Protein AF-0000000087156698 (afdb_homodimer)

Secondary structure (DSSP, 8-state):
-----PPPHHHHHHSHHHHHHHHHHHHHHHHHHHTGGGT--HHHHHHHHHHHHSTTEEHHHHHHHHT--HHHHHHHHHHHHHTTSEEEEE-SS-TTSEEEEE-HHHHHHHHHHHHHHHHHHHHHHTTS-HHHHHHHHHHHHHHHHHTGGGSSS---HHHHHHHHHHT-/-----PPPHHHHHHSHHHHHHHHHHHHHHHHHHHTGGGT--HHHHHHHHHHHHSTTEEHHHHHHHHT--HHHHHHHHHHHHHTTSEEEEE-SS-TTSEEEEE-HHHHHHHHHHHHHHHHHHHHHHTTS-HHHHHHHHHHHHHHHHHTGGGSSS---HHHHHHHHHTT-

Organism: NCBI:txid2511166

Radius of gyration: 22.11 Å; Cα contacts (8 Å, |Δi|>4): 444; chains: 2; bounding box: 41×68×49 Å

InterPro domains:
  IPR000835 MarR-type HTH domain [PF12802] (38-96)
  IPR000835 MarR-type HTH domain [PR00598] (57-73)
  IPR000835 MarR-type HTH domain [PR00598] (74-89)
  IPR000835 MarR-type HTH domain [PR00598] (93-109)
  IPR000835 MarR-type HTH domain [PR00598] (123-143)
  IPR000835 MarR-type HTH domain [PS50995] (16-145)
  IPR000835 MarR-type HTH domain [SM00347] (33-133)
  IPR036388 Winged helix-like DNA-binding domain superfamily [G3DSA:1.10.10.10] (7-153)
  IPR036390 Winged helix DNA-binding domain superfamily [SSF46785] (6-149)
  IPR039422 Transcription regulators MarR/SlyA-like [PTHR33164] (19-146)

Structure (mmCIF, N/CA/C/O backbone):
data_AF-0000000087156698-model_v1
#
loop_
_entity.id
_entity.type
_entity.pdbx_description
1 polymer 'HTH-type transcriptional repressor NicR'
#
loop_
_atom_site.group_PDB
_atom_site.id
_atom_site.type_symbol
_atom_site.label_atom_id
_atom_site.label_alt_id
_atom_site.label_comp_id
_atom_site.label_asym_id
_atom_site.label_entity_id
_atom_site.label_seq_id
_atom_site.pdbx_PDB_ins_code
_atom_site.Cartn_x
_atom_site.Cartn_y
_atom_site.Cartn_z
_atom_site.occupancy
_atom_site.B_iso_or_equiv
_atom_site.auth_seq_id
_atom_site.auth_comp_id
_atom_site.auth_asym_id
_atom_site.auth_atom_id
_atom_site.pdbx_PDB_model_num
ATOM 1 N N . MET A 1 1 ? -7.863 27.391 25.672 1 37.72 1 MET A N 1
ATOM 2 C CA . MET A 1 1 ? -8.023 26.781 24.359 1 37.72 1 MET A CA 1
ATOM 3 C C . MET A 1 1 ? -7.223 25.484 24.266 1 37.72 1 MET A C 1
ATOM 5 O O . MET A 1 1 ? -6.055 25.438 24.656 1 37.72 1 MET A O 1
ATOM 9 N N . PRO A 1 2 ? -7.621 24.328 24.406 1 42.41 2 PRO A N 1
ATOM 10 C CA . PRO A 1 2 ? -6.715 23.219 24.719 1 42.41 2 PRO A CA 1
ATOM 11 C C . PRO A 1 2 ? -5.484 23.203 23.812 1 42.41 2 PRO A C 1
ATOM 13 O O . PRO A 1 2 ? -5.543 23.672 22.672 1 42.41 2 PRO A O 1
ATOM 16 N N . ASN A 1 3 ? -4.266 23.547 24.172 1 45.56 3 ASN A N 1
ATOM 17 C CA . ASN A 1 3 ? -2.904 23.688 23.672 1 45.56 3 ASN A CA 1
ATOM 18 C C . ASN A 1 3 ? -2.506 22.516 22.781 1 45.56 3 ASN A C 1
ATOM 20 O O . ASN A 1 3 ? -1.754 21.641 23.203 1 45.56 3 ASN A O 1
ATOM 24 N N . SER A 1 4 ? -3.502 21.875 22.094 1 55.06 4 SER A N 1
ATOM 25 C CA . SER A 1 4 ? -3.096 20.672 21.375 1 55.06 4 SER A CA 1
ATOM 26 C C . SER A 1 4 ? -1.973 20.969 20.391 1 55.06 4 SER A C 1
ATOM 28 O O . SER A 1 4 ? -2.018 21.984 19.672 1 55.06 4 SER A O 1
ATOM 30 N N . LYS A 1 5 ? -0.741 20.719 20.719 1 63.34 5 LYS A N 1
ATOM 31 C CA . LYS A 1 5 ? 0.452 20.891 19.891 1 63.34 5 LYS A CA 1
ATOM 32 C C . LYS A 1 5 ? 0.163 20.562 18.438 1 63.34 5 LYS A C 1
ATOM 34 O O . LYS A 1 5 ? -0.5 19.578 18.125 1 63.34 5 LYS A O 1
ATOM 39 N N . PRO A 1 6 ? 0.429 21.531 17.672 1 77.75 6 PRO A N 1
ATOM 40 C CA . PRO A 1 6 ? 0.211 21.297 16.234 1 77.75 6 PRO A CA 1
ATOM 41 C C . PRO A 1 6 ? 0.832 20 15.75 1 77.75 6 PRO A C 1
ATOM 43 O O . PRO A 1 6 ? 1.891 19.594 16.234 1 77.75 6 PRO A O 1
ATOM 46 N N . VAL A 1 7 ? 0.059 19.359 15.078 1 84.56 7 VAL A N 1
ATOM 47 C CA . VAL A 1 7 ? 0.568 18.125 14.477 1 84.56 7 VAL A CA 1
ATOM 48 C C . VAL A 1 7 ? 1.671 18.469 13.477 1 84.56 7 VAL A C 1
ATOM 50 O O . VAL A 1 7 ? 1.513 19.375 12.648 1 84.56 7 VAL A O 1
ATOM 53 N N . THR A 1 8 ? 2.854 17.812 13.656 1 90 8 THR A N 1
ATOM 54 C CA . THR A 1 8 ? 4.004 18.016 12.781 1 90 8 THR A CA 1
ATOM 55 C C . THR A 1 8 ? 4.164 16.844 11.82 1 90 8 THR A C 1
ATOM 57 O O . THR A 1 8 ? 3.514 15.82 11.977 1 90 8 THR A O 1
ATOM 60 N N . MET A 1 9 ? 5.02 17.016 10.844 1 93.25 9 MET A N 1
ATOM 61 C CA . MET A 1 9 ? 5.301 15.945 9.898 1 93.25 9 MET A CA 1
ATOM 62 C C . MET A 1 9 ? 5.996 14.773 10.586 1 93.25 9 MET A C 1
ATOM 64 O O . MET A 1 9 ? 5.852 13.625 10.164 1 93.25 9 MET A O 1
ATOM 68 N N . ASP A 1 10 ? 6.652 15.078 11.648 1 92.25 10 ASP A N 1
ATOM 69 C CA . ASP A 1 10 ? 7.285 14 12.406 1 92.25 10 ASP A CA 1
ATOM 70 C C . ASP A 1 10 ? 6.242 13.008 12.922 1 92.25 10 ASP A C 1
ATOM 72 O O . ASP A 1 10 ? 6.473 11.797 12.906 1 92.25 10 ASP A O 1
ATOM 76 N N . ALA A 1 11 ? 5.152 13.562 13.391 1 92.69 11 ALA A N 1
ATOM 77 C CA . ALA A 1 11 ? 4.062 12.711 13.867 1 92.69 11 ALA A CA 1
ATOM 78 C C . ALA A 1 11 ? 3.525 11.836 12.742 1 92.69 11 ALA A C 1
ATOM 80 O O . ALA A 1 11 ? 3.193 10.664 12.961 1 92.69 11 ALA A O 1
ATOM 81 N N . VAL A 1 12 ? 3.504 12.359 11.547 1 95.56 12 VAL A N 1
ATOM 82 C CA . VAL A 1 12 ? 3.025 11.609 10.391 1 95.56 12 VAL A CA 1
ATOM 83 C C . VAL A 1 12 ? 4.012 10.492 10.047 1 95.56 12 VAL A C 1
ATOM 85 O O . VAL A 1 12 ? 3.609 9.344 9.836 1 95.56 12 VAL A O 1
ATOM 88 N N . TYR A 1 13 ? 5.328 10.758 10.148 1 96.94 13 TYR A N 1
ATOM 89 C CA . TYR A 1 13 ? 6.367 9.836 9.695 1 96.94 13 TYR A CA 1
ATOM 90 C C . TYR A 1 13 ? 6.473 8.633 10.625 1 96.94 13 TYR A C 1
ATOM 92 O O . TYR A 1 13 ? 7.035 7.602 10.258 1 96.94 13 TYR A O 1
ATOM 100 N N . THR A 1 14 ? 5.922 8.75 11.82 1 96.31 14 THR A N 1
ATOM 101 C CA . THR A 1 14 ? 6.062 7.668 12.781 1 96.31 14 THR A CA 1
ATOM 102 C C . THR A 1 14 ? 4.742 6.922 12.953 1 96.31 14 THR A C 1
ATOM 104 O O . THR A 1 14 ? 4.668 5.938 13.688 1 96.31 14 THR A O 1
ATOM 107 N N . ALA A 1 15 ? 3.674 7.41 12.344 1 97.62 15 ALA A N 1
ATOM 108 C CA . ALA A 1 15 ? 2.359 6.781 12.453 1 97.62 15 ALA A CA 1
ATOM 109 C C . ALA A 1 15 ? 2.336 5.438 11.727 1 97.62 15 ALA A C 1
ATOM 111 O O . ALA A 1 15 ? 2.924 5.297 10.648 1 97.62 15 ALA A O 1
ATOM 112 N N . PRO A 1 16 ? 1.642 4.434 12.273 1 98.44 16 PRO A N 1
ATOM 113 C CA . PRO A 1 16 ? 1.587 3.105 11.656 1 98.44 16 PRO A CA 1
ATOM 114 C C . PRO A 1 16 ? 1.114 3.15 10.203 1 98.44 16 PRO A C 1
ATOM 116 O O . PRO A 1 16 ? 1.691 2.482 9.344 1 98.44 16 PRO A O 1
ATOM 119 N N . GLY A 1 17 ? 0.062 3.934 9.953 1 98.5 17 GLY A N 1
ATOM 120 C CA . GLY A 1 17 ? -0.45 4.02 8.594 1 98.5 17 GLY A CA 1
ATOM 121 C C . GLY A 1 17 ? 0.588 4.492 7.594 1 98.5 17 GLY A C 1
ATOM 122 O O . GLY A 1 17 ? 0.664 3.973 6.477 1 98.5 17 GLY A O 1
ATOM 123 N N . TYR A 1 18 ? 1.381 5.445 7.957 1 98.25 18 TYR A N 1
ATOM 124 C CA . TYR A 1 18 ? 2.463 5.945 7.113 1 98.25 18 TYR A CA 1
ATOM 125 C C . TYR A 1 18 ? 3.508 4.863 6.867 1 98.25 18 TYR A C 1
ATOM 127 O O . TYR A 1 18 ? 3.941 4.656 5.734 1 98.25 18 TYR A O 1
ATOM 135 N N . LEU A 1 19 ? 3.908 4.164 7.883 1 98.75 19 LEU A N 1
ATOM 136 C CA . LEU A 1 19 ? 4.949 3.15 7.777 1 98.75 19 LEU A CA 1
ATOM 137 C C . LEU A 1 19 ? 4.508 2.006 6.871 1 98.75 19 LEU A C 1
ATOM 139 O O . LEU A 1 19 ? 5.297 1.501 6.07 1 98.75 19 LEU A O 1
ATOM 143 N N . PHE A 1 20 ? 3.227 1.616 6.961 1 98.75 20 PHE A N 1
ATOM 144 C CA . PHE A 1 20 ? 2.709 0.565 6.094 1 98.75 20 PHE A CA 1
ATOM 145 C C . PHE A 1 20 ? 2.689 1.023 4.641 1 98.75 20 PHE A C 1
ATOM 147 O O . PHE A 1 20 ? 3.035 0.258 3.74 1 98.75 20 PHE A O 1
ATOM 154 N N . ARG A 1 21 ? 2.314 2.24 4.371 1 98.38 21 ARG A N 1
ATOM 155 C CA . ARG A 1 21 ? 2.301 2.775 3.014 1 98.38 21 ARG A CA 1
ATOM 156 C C . ARG A 1 21 ? 3.709 2.826 2.43 1 98.38 21 ARG A C 1
ATOM 158 O O . ARG A 1 21 ? 3.93 2.412 1.29 1 98.38 21 ARG A O 1
ATOM 165 N N . ARG A 1 22 ? 4.648 3.344 3.195 1 98.44 22 ARG A N 1
ATOM 166 C CA . ARG A 1 22 ? 6.031 3.434 2.736 1 98.44 22 ARG A CA 1
ATOM 167 C C . ARG A 1 22 ? 6.594 2.051 2.422 1 98.44 22 ARG A C 1
ATOM 169 O O . ARG A 1 22 ? 7.266 1.865 1.406 1 98.44 22 ARG A O 1
ATOM 176 N N . MET A 1 23 ? 6.324 1.085 3.314 1 98.75 23 MET A N 1
ATOM 177 C CA . MET A 1 23 ? 6.848 -0.256 3.076 1 98.75 23 MET A CA 1
ATOM 178 C C . MET A 1 23 ? 6.219 -0.874 1.831 1 98.75 23 MET A C 1
ATOM 180 O O . MET A 1 23 ? 6.883 -1.601 1.09 1 98.75 23 MET A O 1
ATOM 184 N N . GLN A 1 24 ? 4.969 -0.644 1.647 1 98.56 24 GLN A N 1
ATOM 185 C CA . GLN A 1 24 ? 4.348 -1.123 0.417 1 98.56 24 GLN A CA 1
ATOM 186 C C . GLN A 1 24 ? 5.012 -0.509 -0.811 1 98.56 24 GLN A C 1
ATOM 188 O O . GLN A 1 24 ? 5.312 -1.213 -1.777 1 98.56 24 GLN A O 1
ATOM 193 N N . GLN A 1 25 ? 5.289 0.808 -0.824 1 98.31 25 GLN A N 1
ATOM 194 C CA . GLN A 1 25 ? 5.988 1.479 -1.916 1 98.31 25 GLN A CA 1
ATOM 195 C C . GLN A 1 25 ? 7.348 0.84 -2.174 1 98.31 25 GLN A C 1
ATOM 197 O O . GLN A 1 25 ? 7.707 0.572 -3.322 1 98.31 25 GLN A O 1
ATOM 202 N N . ILE A 1 26 ? 8.047 0.608 -1.137 1 98.62 26 ILE A N 1
ATOM 203 C CA . ILE A 1 26 ? 9.383 0.029 -1.213 1 98.62 26 ILE A CA 1
ATOM 204 C C . ILE A 1 26 ? 9.297 -1.394 -1.764 1 98.62 26 ILE A C 1
ATOM 206 O O . ILE A 1 26 ? 10.07 -1.771 -2.646 1 98.62 26 ILE A O 1
ATOM 210 N N . ALA A 1 27 ? 8.359 -2.178 -1.232 1 98.75 27 ALA A N 1
ATOM 211 C CA . ALA A 1 27 ? 8.188 -3.562 -1.662 1 98.75 27 ALA A CA 1
ATOM 212 C C . ALA A 1 27 ? 7.902 -3.641 -3.158 1 98.75 27 ALA A C 1
ATOM 214 O O . ALA A 1 27 ? 8.508 -4.445 -3.871 1 98.75 27 ALA A O 1
ATOM 215 N N . VAL A 1 28 ? 7.051 -2.836 -3.674 1 98.5 28 VAL A N 1
ATOM 216 C CA . VAL A 1 28 ? 6.703 -2.832 -5.09 1 98.5 28 VAL A CA 1
ATOM 217 C C . VAL A 1 28 ? 7.922 -2.43 -5.922 1 98.5 28 VAL A C 1
ATOM 219 O O . VAL A 1 28 ? 8.227 -3.062 -6.934 1 98.5 28 VAL A O 1
ATOM 222 N N . ALA A 1 29 ? 8.617 -1.407 -5.461 1 98.5 29 ALA A N 1
ATOM 223 C CA . ALA A 1 29 ? 9.789 -0.93 -6.195 1 98.5 29 ALA A CA 1
ATOM 224 C C . ALA A 1 29 ? 10.852 -2.02 -6.301 1 98.5 29 ALA A C 1
ATOM 226 O O . ALA A 1 29 ? 11.422 -2.238 -7.375 1 98.5 29 ALA A O 1
ATOM 227 N N . LEU A 1 30 ? 11.109 -2.666 -5.227 1 98.75 30 LEU A N 1
ATOM 228 C CA . LEU A 1 30 ? 12.125 -3.721 -5.215 1 98.75 30 LEU A CA 1
ATOM 229 C C . LEU A 1 30 ? 11.695 -4.895 -6.086 1 98.75 30 LEU A C 1
ATOM 231 O O . LEU A 1 30 ? 12.523 -5.5 -6.77 1 98.75 30 LEU A O 1
ATOM 235 N N . PHE A 1 31 ? 10.422 -5.254 -6.066 1 98.81 31 PHE A N 1
ATOM 236 C CA . PHE A 1 31 ? 9.914 -6.301 -6.941 1 98.81 31 PHE A CA 1
ATOM 237 C C . PHE A 1 31 ? 10.125 -5.934 -8.406 1 98.81 31 PHE A C 1
ATOM 239 O O . PHE A 1 31 ? 10.664 -6.727 -9.18 1 98.81 31 PHE A O 1
ATOM 246 N N . ILE A 1 32 ? 9.727 -4.734 -8.781 1 98.31 32 ILE A N 1
ATOM 247 C CA . ILE A 1 32 ? 9.836 -4.285 -10.164 1 98.31 32 ILE A CA 1
ATOM 248 C C . ILE A 1 32 ? 11.305 -4.277 -10.594 1 98.31 32 ILE A C 1
ATOM 250 O O . ILE A 1 32 ? 11.633 -4.719 -11.695 1 98.31 32 ILE A O 1
ATOM 254 N N . GLU A 1 33 ? 12.109 -3.816 -9.742 1 98.25 33 GLU A N 1
ATOM 255 C CA . GLU A 1 33 ? 13.539 -3.756 -10.047 1 98.25 33 GLU A CA 1
ATOM 256 C C . GLU A 1 33 ? 14.109 -5.152 -10.273 1 98.25 33 GLU A C 1
ATOM 258 O O . GLU A 1 33 ? 14.75 -5.41 -11.289 1 98.25 33 GLU A O 1
ATOM 263 N N . GLU A 1 34 ? 13.875 -6.086 -9.336 1 98.38 34 GLU A N 1
ATOM 264 C CA . GLU A 1 34 ? 14.469 -7.418 -9.398 1 98.38 34 GLU A CA 1
ATOM 265 C C . GLU A 1 34 ? 13.836 -8.25 -10.516 1 98.38 34 GLU A C 1
ATOM 267 O O . GLU A 1 34 ? 14.477 -9.133 -11.078 1 98.38 34 GLU A O 1
ATOM 272 N N . CYS A 1 35 ? 12.586 -7.949 -10.883 1 98.38 35 CYS A N 1
ATOM 273 C CA . CYS A 1 35 ? 11.852 -8.742 -11.859 1 98.38 35 CYS A CA 1
ATOM 274 C C . CYS A 1 35 ? 11.719 -7.996 -13.18 1 98.38 35 CYS A C 1
ATOM 276 O O . CYS A 1 35 ? 10.852 -8.32 -13.992 1 98.38 35 CYS A O 1
ATOM 278 N N . LYS A 1 36 ? 12.547 -7.02 -13.406 1 97.5 36 LYS A N 1
ATOM 279 C CA . LYS A 1 36 ? 12.453 -6.125 -14.555 1 97.5 36 LYS A CA 1
ATOM 280 C C . LYS A 1 36 ? 12.469 -6.906 -15.867 1 97.5 36 LYS A C 1
ATOM 282 O O . LYS A 1 36 ? 11.742 -6.566 -16.812 1 97.5 36 LYS A O 1
ATOM 287 N N . ALA A 1 37 ? 13.148 -7.973 -16 1 97.38 37 ALA A N 1
ATOM 288 C CA . ALA A 1 37 ? 13.328 -8.75 -17.219 1 97.38 37 ALA A CA 1
ATOM 289 C C . ALA A 1 37 ? 12.023 -9.422 -17.641 1 97.38 37 ALA A C 1
ATOM 291 O O . ALA A 1 37 ? 11.859 -9.82 -18.797 1 97.38 37 ALA A O 1
ATOM 292 N N . PHE A 1 38 ? 11.078 -9.484 -16.719 1 97.5 38 PHE A N 1
ATOM 293 C CA . PHE A 1 38 ? 9.875 -10.273 -16.969 1 97.5 38 PHE A CA 1
ATOM 294 C C . PHE A 1 38 ? 8.68 -9.359 -17.219 1 97.5 38 PHE A C 1
ATOM 296 O O . PHE A 1 38 ? 7.617 -9.82 -17.656 1 97.5 38 PHE A O 1
ATOM 303 N N . ASP A 1 39 ? 8.828 -8.109 -16.875 1 96.06 39 ASP A N 1
ATOM 304 C CA . ASP A 1 39 ? 7.785 -7.105 -17.078 1 96.06 39 ASP A CA 1
ATOM 305 C C . ASP A 1 39 ? 6.477 -7.527 -16.422 1 96.06 39 ASP A C 1
ATOM 307 O O . ASP A 1 39 ? 5.426 -7.555 -17.062 1 96.06 39 ASP A O 1
ATOM 311 N N . LEU A 1 40 ? 6.445 -7.938 -15.227 1 97.94 40 LEU A N 1
ATOM 312 C CA . LEU A 1 40 ? 5.301 -8.305 -14.398 1 97.94 40 LEU A CA 1
ATOM 313 C C . LEU A 1 40 ? 5.219 -7.426 -13.156 1 97.94 40 LEU A C 1
ATOM 315 O O . LEU A 1 40 ? 6.242 -7.117 -12.539 1 97.94 40 LEU A O 1
ATOM 319 N N . THR A 1 41 ? 4.062 -7.031 -12.859 1 97.44 41 THR A N 1
ATOM 320 C CA . THR A 1 41 ? 3.811 -6.391 -11.57 1 97.44 41 THR A CA 1
ATOM 321 C C . THR A 1 41 ? 3.551 -7.434 -10.492 1 97.44 41 THR A C 1
ATOM 323 O O . THR A 1 41 ? 3.309 -8.602 -10.789 1 97.44 41 THR A O 1
ATOM 326 N N . PRO A 1 42 ? 3.566 -6.988 -9.227 1 97.81 42 PRO A N 1
ATOM 327 C CA . PRO A 1 42 ? 3.279 -7.938 -8.148 1 97.81 42 PRO A CA 1
ATOM 328 C C . PRO A 1 42 ? 1.896 -8.57 -8.273 1 97.81 42 PRO A C 1
ATOM 330 O O . PRO A 1 42 ? 1.742 -9.773 -8.047 1 97.81 42 PRO A O 1
ATOM 333 N N . VAL A 1 43 ? 0.904 -7.801 -8.688 1 97.44 43 VAL A N 1
ATOM 334 C CA . VAL A 1 43 ? -0.457 -8.328 -8.758 1 97.44 43 VAL A CA 1
ATOM 335 C C . VAL A 1 43 ? -0.577 -9.297 -9.938 1 97.44 43 VAL A C 1
ATOM 337 O O . VAL A 1 43 ? -1.277 -10.305 -9.844 1 97.44 43 VAL A O 1
ATOM 340 N N . GLN A 1 44 ? 0.053 -8.977 -11.047 1 98.25 44 GLN A N 1
ATOM 341 C CA . GLN A 1 44 ? 0.081 -9.906 -12.164 1 98.25 44 GLN A CA 1
ATOM 342 C C . GLN A 1 44 ? 0.747 -11.227 -11.773 1 98.25 44 GLN A C 1
ATOM 344 O O . GLN A 1 44 ? 0.263 -12.305 -12.125 1 98.25 44 GLN A O 1
ATOM 349 N N . TYR A 1 45 ? 1.811 -11.117 -11.055 1 98.31 45 TYR A N 1
ATOM 350 C CA . TYR A 1 45 ? 2.5 -12.297 -10.539 1 98.31 45 TYR A CA 1
ATOM 351 C C . TYR A 1 45 ? 1.581 -13.109 -9.641 1 98.31 45 TYR A C 1
ATOM 353 O O . TYR A 1 45 ? 1.462 -14.328 -9.805 1 98.31 45 TYR A O 1
ATOM 361 N N . ALA A 1 46 ? 0.954 -12.5 -8.688 1 97.88 46 ALA A N 1
ATOM 362 C CA . ALA A 1 46 ? 0.031 -13.18 -7.781 1 97.88 46 ALA A CA 1
ATOM 363 C C . ALA A 1 46 ? -1.097 -13.859 -8.555 1 97.88 46 ALA A C 1
ATOM 365 O O . ALA A 1 46 ? -1.5 -14.977 -8.227 1 97.88 46 ALA A O 1
ATOM 366 N N . ALA A 1 47 ? -1.603 -13.195 -9.555 1 98.12 47 ALA A N 1
ATOM 367 C CA . ALA A 1 47 ? -2.668 -13.758 -10.383 1 98.12 47 ALA A CA 1
ATOM 368 C C . ALA A 1 47 ? -2.195 -15.023 -11.102 1 98.12 47 ALA A C 1
ATOM 370 O O . ALA A 1 47 ? -2.916 -16.016 -11.148 1 98.12 47 ALA A O 1
ATOM 371 N N . LEU A 1 48 ? -0.996 -14.945 -11.633 1 98.25 48 LEU A N 1
ATOM 372 C CA . LEU A 1 48 ? -0.452 -16.109 -12.328 1 98.25 48 LEU A CA 1
ATOM 373 C C . LEU A 1 48 ? -0.3 -17.297 -11.375 1 98.25 48 LEU A C 1
ATOM 375 O O . LEU A 1 48 ? -0.607 -18.438 -11.742 1 98.25 48 LEU A O 1
ATOM 379 N N . ILE A 1 49 ? 0.16 -17.047 -10.156 1 97.75 49 ILE A N 1
ATOM 380 C CA . ILE A 1 49 ? 0.302 -18.109 -9.172 1 97.75 49 ILE A CA 1
ATOM 381 C C . ILE A 1 49 ? -1.068 -18.703 -8.852 1 97.75 49 ILE A C 1
ATOM 383 O O . ILE A 1 49 ? -1.228 -19.922 -8.805 1 97.75 49 ILE A O 1
ATOM 387 N N . ALA A 1 50 ? -2.035 -17.844 -8.633 1 97.38 50 ALA A N 1
ATOM 388 C CA . ALA A 1 50 ? -3.381 -18.297 -8.297 1 97.38 50 ALA A CA 1
ATOM 389 C C . ALA A 1 50 ? -3.953 -19.172 -9.414 1 97.38 50 ALA A C 1
ATOM 391 O O . ALA A 1 50 ? -4.52 -20.234 -9.156 1 97.38 50 ALA A O 1
ATOM 392 N N . ILE A 1 51 ? -3.828 -18.75 -10.633 1 97.56 51 ILE A N 1
ATOM 393 C CA . ILE A 1 51 ? -4.344 -19.484 -11.781 1 97.56 51 ILE A CA 1
ATOM 394 C C . ILE A 1 51 ? -3.598 -20.812 -11.93 1 97.56 51 ILE A C 1
ATOM 396 O O . ILE A 1 51 ? -4.191 -21.828 -12.281 1 97.56 51 ILE A O 1
ATOM 400 N N . SER A 1 52 ? -2.295 -20.766 -11.719 1 97.06 52 SER A N 1
ATOM 401 C CA . SER A 1 52 ? -1.483 -21.969 -11.773 1 97.06 52 SER A CA 1
ATOM 402 C C . SER A 1 52 ? -1.941 -22.984 -10.734 1 97.06 52 SER A C 1
ATOM 404 O O . SER A 1 52 ? -2.008 -24.188 -11.016 1 97.06 52 SER A O 1
ATOM 406 N N . THR A 1 53 ? -2.283 -22.531 -9.547 1 95.06 53 THR A N 1
ATOM 407 C CA . THR A 1 53 ? -2.648 -23.375 -8.422 1 95.06 53 THR A CA 1
ATOM 408 C C . THR A 1 53 ? -4.086 -23.875 -8.555 1 95.06 53 THR A C 1
ATOM 410 O O . THR A 1 53 ? -4.43 -24.953 -8.055 1 95.06 53 THR A O 1
ATOM 413 N N . HIS A 1 54 ? -4.898 -23.094 -9.211 1 94.88 54 HIS A N 1
ATOM 414 C CA . HIS A 1 54 ? -6.309 -23.422 -9.383 1 94.88 54 HIS A CA 1
ATOM 415 C C . HIS A 1 54 ? -6.746 -23.234 -10.836 1 94.88 54 HIS A C 1
ATOM 417 O O . HIS A 1 54 ? -7.562 -22.344 -11.125 1 94.88 54 HIS A O 1
ATOM 423 N N . PRO A 1 55 ? -6.297 -24.172 -11.664 1 96.25 55 PRO A N 1
ATOM 424 C CA . PRO A 1 55 ? -6.699 -24.047 -13.07 1 96.25 55 PRO A CA 1
ATOM 425 C C . PRO A 1 55 ? -8.211 -24.031 -13.25 1 96.25 55 PRO A C 1
ATOM 427 O O . PRO A 1 55 ? -8.922 -24.844 -12.656 1 96.25 55 PRO A O 1
ATOM 430 N N . GLY A 1 56 ? -8.656 -23.047 -13.969 1 96.44 56 GLY A N 1
ATOM 431 C CA . GLY A 1 56 ? -10.086 -22.922 -14.211 1 96.44 56 GLY A CA 1
ATOM 432 C C . GLY A 1 56 ? -10.781 -21.984 -13.25 1 96.44 56 GLY A C 1
ATOM 433 O O . GLY A 1 56 ? -12 -21.828 -13.297 1 96.44 56 GLY A O 1
ATOM 434 N N . ILE A 1 57 ? -10.055 -21.359 -12.43 1 96.25 57 ILE A N 1
ATOM 435 C CA . ILE A 1 57 ? -10.625 -20.359 -11.539 1 96.25 57 ILE A CA 1
ATOM 436 C C . ILE A 1 57 ? -11.219 -19.203 -12.359 1 96.25 57 ILE A C 1
ATOM 438 O O . ILE A 1 57 ? -10.641 -18.797 -13.367 1 96.25 57 ILE A O 1
ATOM 442 N N . ASP A 1 58 ? -12.344 -18.672 -11.891 1 95.5 58 ASP A N 1
ATOM 443 C CA . ASP A 1 58 ? -12.922 -17.531 -12.594 1 95.5 58 ASP A CA 1
ATOM 444 C C . ASP A 1 58 ? -12.508 -16.219 -11.945 1 95.5 58 ASP A C 1
ATOM 446 O O . ASP A 1 58 ? -11.836 -16.219 -10.914 1 95.5 58 ASP A O 1
ATOM 450 N N . ALA A 1 59 ? -12.898 -15.109 -12.555 1 95.5 59 ALA A N 1
ATOM 451 C CA . ALA A 1 59 ? -12.453 -13.789 -12.117 1 95.5 59 ALA A CA 1
ATOM 452 C C . ALA A 1 59 ? -12.945 -13.484 -10.703 1 95.5 59 ALA A C 1
ATOM 454 O O . ALA A 1 59 ? -12.219 -12.875 -9.906 1 95.5 59 ALA A O 1
ATOM 455 N N . THR A 1 60 ? -14.141 -13.914 -10.406 1 94 60 THR A N 1
ATOM 456 C CA . THR A 1 60 ? -14.719 -13.656 -9.094 1 94 60 THR A CA 1
ATOM 457 C C . THR A 1 60 ? -13.93 -14.375 -8 1 94 60 THR A C 1
ATOM 459 O O . THR A 1 60 ? -13.539 -13.766 -7.004 1 94 60 THR A O 1
ATOM 462 N N . ARG A 1 61 ? -13.664 -15.578 -8.195 1 95.12 61 ARG A N 1
ATOM 463 C CA . ARG A 1 61 ? -12.898 -16.359 -7.234 1 95.12 61 ARG A CA 1
ATOM 464 C C . ARG A 1 61 ? -11.453 -15.898 -7.172 1 95.12 61 ARG A C 1
ATOM 466 O O . ARG A 1 61 ? -10.844 -15.883 -6.102 1 95.12 61 ARG A O 1
ATOM 473 N N . LEU A 1 62 ? -10.914 -15.547 -8.305 1 96.94 62 LEU A N 1
ATOM 474 C CA . LEU A 1 62 ? -9.562 -15.008 -8.344 1 96.94 62 LEU A CA 1
ATOM 475 C C . LEU A 1 62 ? -9.445 -13.773 -7.457 1 96.94 62 LEU A C 1
ATOM 477 O O . LEU A 1 62 ? -8.484 -13.625 -6.703 1 96.94 62 LEU A O 1
ATOM 481 N N . SER A 1 63 ? -10.406 -12.859 -7.543 1 96.44 63 SER A N 1
ATOM 482 C CA . SER A 1 63 ? -10.438 -11.664 -6.715 1 96.44 63 SER A CA 1
ATOM 483 C C . SER A 1 63 ? -10.391 -12.008 -5.23 1 96.44 63 SER A C 1
ATOM 485 O O . SER A 1 63 ? -9.664 -11.383 -4.461 1 96.44 63 SER A O 1
ATOM 487 N N . ALA A 1 64 ? -11.102 -13.078 -4.832 1 95.25 64 ALA A N 1
ATOM 488 C CA . ALA A 1 64 ? -11.188 -13.516 -3.439 1 95.25 64 ALA A CA 1
ATOM 489 C C . ALA A 1 64 ? -9.875 -14.148 -2.979 1 95.25 64 ALA A C 1
ATOM 491 O O . ALA A 1 64 ? -9.5 -14.023 -1.811 1 95.25 64 ALA A O 1
ATOM 492 N N . VAL A 1 65 ? -9.172 -14.75 -3.883 1 96.19 65 VAL A N 1
ATOM 493 C CA . VAL A 1 65 ? -7.965 -15.508 -3.562 1 96.19 65 VAL A CA 1
ATOM 494 C C . VAL A 1 65 ? -6.77 -14.555 -3.479 1 96.19 65 VAL A C 1
ATOM 496 O O . VAL A 1 65 ? -5.855 -14.766 -2.678 1 96.19 65 VAL A O 1
ATOM 499 N N . ILE A 1 66 ? -6.777 -13.508 -4.219 1 96.38 66 ILE A N 1
ATOM 500 C CA . ILE A 1 66 ? -5.652 -12.578 -4.258 1 96.38 66 ILE A CA 1
ATOM 501 C C . ILE A 1 66 ? -5.957 -11.359 -3.391 1 96.38 66 ILE A C 1
ATOM 503 O O . ILE A 1 66 ? -5.059 -10.57 -3.08 1 96.38 66 ILE A O 1
ATOM 507 N N . ALA A 1 67 ? -7.211 -11.156 -3 1 96.81 67 ALA A N 1
ATOM 508 C CA . ALA A 1 67 ? -7.664 -10.023 -2.199 1 96.81 67 ALA A CA 1
ATOM 509 C C . ALA A 1 67 ? -7.434 -8.703 -2.934 1 96.81 67 ALA A C 1
ATOM 511 O O . ALA A 1 67 ? -6.848 -7.77 -2.379 1 96.81 67 ALA A O 1
ATOM 512 N N . PHE A 1 68 ? -7.973 -8.609 -4.156 1 96.5 68 PHE A N 1
ATOM 513 C CA . PHE A 1 68 ? -8.039 -7.418 -4.996 1 96.5 68 PHE A CA 1
ATOM 514 C C . PHE A 1 68 ? -9.438 -7.227 -5.559 1 96.5 68 PHE A C 1
ATOM 516 O O . PHE A 1 68 ? -10.148 -8.203 -5.82 1 96.5 68 PHE A O 1
ATOM 523 N N . ASP A 1 69 ? -9.75 -5.996 -5.801 1 94.75 69 ASP A N 1
ATOM 524 C CA . ASP A 1 69 ? -11.078 -5.746 -6.34 1 94.75 69 ASP A CA 1
ATOM 525 C C . ASP A 1 69 ? -11.203 -6.277 -7.766 1 94.75 69 ASP A C 1
ATOM 527 O O . ASP A 1 69 ? -10.219 -6.332 -8.5 1 94.75 69 ASP A O 1
ATOM 531 N N . ARG A 1 70 ? -12.414 -6.52 -8.164 1 91.88 70 ARG A N 1
ATOM 532 C CA . ARG A 1 70 ? -12.711 -7.148 -9.445 1 91.88 70 ARG A CA 1
ATOM 533 C C . ARG A 1 70 ? -12.328 -6.238 -10.609 1 91.88 70 ARG A C 1
ATOM 535 O O . ARG A 1 70 ? -11.844 -6.711 -11.641 1 91.88 70 ARG A O 1
ATOM 542 N N . SER A 1 71 ? -12.594 -4.961 -10.438 1 93.31 71 SER A N 1
ATOM 543 C CA . SER A 1 71 ? -12.273 -4.031 -11.516 1 93.31 71 SER A CA 1
ATOM 544 C C . SER A 1 71 ? -10.781 -4.031 -11.82 1 93.31 71 SER A C 1
ATOM 546 O O . SER A 1 71 ? -10.383 -4.117 -12.984 1 93.31 71 SER A O 1
ATOM 548 N N . THR A 1 72 ? -9.961 -4 -10.766 1 92.88 72 THR A N 1
ATOM 549 C CA . THR A 1 72 ? -8.516 -4.047 -10.93 1 92.88 72 THR A CA 1
ATOM 550 C C . THR A 1 72 ? -8.078 -5.379 -11.539 1 92.88 72 THR A C 1
ATOM 552 O O . THR A 1 72 ? -7.266 -5.406 -12.469 1 92.88 72 THR A O 1
ATOM 555 N N . LEU A 1 73 ? -8.672 -6.406 -11.117 1 96.06 73 LEU A N 1
ATOM 556 C CA . LEU A 1 73 ? -8.258 -7.723 -11.594 1 96.06 73 LEU A CA 1
ATOM 557 C C . LEU A 1 73 ? -8.68 -7.93 -13.047 1 96.06 73 LEU A C 1
ATOM 559 O O . LEU A 1 73 ? -7.996 -8.625 -13.805 1 96.06 73 LEU A O 1
ATOM 563 N N . GLY A 1 74 ? -9.836 -7.332 -13.422 1 96.88 74 GLY A N 1
ATOM 564 C CA . GLY A 1 74 ? -10.211 -7.375 -14.82 1 96.88 74 GLY A CA 1
ATOM 565 C C . GLY A 1 74 ? -9.117 -6.855 -15.742 1 96.88 74 GLY A C 1
ATOM 566 O O . GLY A 1 74 ? -8.773 -7.508 -16.734 1 96.88 74 GLY A O 1
ATOM 567 N N . ASN A 1 75 ? -8.547 -5.723 -15.359 1 97.44 75 ASN A N 1
ATOM 568 C CA . ASN A 1 75 ? -7.453 -5.129 -16.125 1 97.44 75 ASN A CA 1
ATOM 569 C C . ASN A 1 75 ? -6.211 -6.016 -16.094 1 97.44 75 ASN A C 1
ATOM 571 O O . ASN A 1 75 ? -5.512 -6.137 -17.109 1 97.44 75 ASN A O 1
ATOM 575 N N . VAL A 1 76 ? -5.957 -6.598 -15 1 98.25 76 VAL A N 1
ATOM 576 C CA . VAL A 1 76 ? -4.805 -7.477 -14.828 1 98.25 76 VAL A CA 1
ATOM 577 C C . VAL A 1 76 ? -4.949 -8.695 -15.742 1 98.25 76 VAL A C 1
ATOM 579 O O . VAL A 1 76 ? -4.004 -9.07 -16.438 1 98.25 76 VAL A O 1
ATOM 582 N N . ILE A 1 77 ? -6.137 -9.281 -15.75 1 98.31 77 ILE A N 1
ATOM 583 C CA . ILE A 1 77 ? -6.422 -10.453 -16.562 1 98.31 77 ILE A CA 1
ATOM 584 C C . ILE A 1 77 ? -6.266 -10.094 -18.047 1 98.31 77 ILE A C 1
ATOM 586 O O . ILE A 1 77 ? -5.656 -10.852 -18.812 1 98.31 77 ILE A O 1
ATOM 590 N N . GLU A 1 78 ? -6.75 -8.977 -18.422 1 98.31 78 GLU A N 1
ATOM 591 C CA . GLU A 1 78 ? -6.625 -8.516 -19.812 1 98.31 78 GLU A CA 1
ATOM 592 C C . GLU A 1 78 ? -5.16 -8.375 -20.219 1 98.31 78 GLU A C 1
ATOM 594 O O . GLU A 1 78 ? -4.773 -8.797 -21.312 1 98.31 78 GLU A O 1
ATOM 599 N N . ARG A 1 79 ? -4.375 -7.832 -19.391 1 98.38 79 ARG A N 1
ATOM 600 C CA . ARG A 1 79 ? -2.957 -7.621 -19.672 1 98.38 79 ARG A CA 1
ATOM 601 C C . ARG A 1 79 ? -2.215 -8.953 -19.781 1 98.38 79 ARG A C 1
ATOM 603 O O . ARG A 1 79 ? -1.377 -9.133 -20.656 1 98.38 79 ARG A O 1
ATOM 610 N N . LEU A 1 80 ? -2.525 -9.859 -18.859 1 98.69 80 LEU A N 1
ATOM 611 C CA . LEU A 1 80 ? -1.884 -11.172 -18.875 1 98.69 80 LEU A CA 1
ATOM 612 C C . LEU A 1 80 ? -2.26 -11.945 -20.141 1 98.69 80 LEU A C 1
ATOM 614 O O . LEU A 1 80 ? -1.433 -12.672 -20.703 1 98.69 80 LEU A O 1
ATOM 618 N N . GLN A 1 81 ? -3.512 -11.828 -20.547 1 98.69 81 GLN A N 1
ATOM 619 C CA . GLN A 1 81 ? -3.949 -12.453 -21.781 1 98.69 81 GLN A CA 1
ATOM 620 C C . GLN A 1 81 ? -3.24 -11.836 -22.984 1 98.69 81 GLN A C 1
ATOM 622 O O . GLN A 1 81 ? -2.814 -12.547 -23.891 1 98.69 81 GLN A O 1
ATOM 627 N N . ALA A 1 82 ? -3.121 -10.539 -22.969 1 98.5 82 ALA A N 1
ATOM 628 C CA . ALA A 1 82 ? -2.43 -9.828 -24.047 1 98.5 82 ALA A CA 1
ATOM 629 C C . ALA A 1 82 ? -0.975 -10.281 -24.156 1 98.5 82 ALA A C 1
ATOM 631 O O . ALA A 1 82 ? -0.418 -10.344 -25.25 1 98.5 82 ALA A O 1
ATOM 632 N N . LYS A 1 83 ? -0.338 -10.664 -23.062 1 98 83 LYS A N 1
ATOM 633 C CA . LYS A 1 83 ? 1.036 -11.156 -23.016 1 98 83 LYS A CA 1
ATOM 634 C C . LYS A 1 83 ? 1.101 -12.641 -23.391 1 98 83 LYS A C 1
ATOM 636 O O . LYS A 1 83 ? 2.184 -13.227 -23.422 1 98 83 LYS A O 1
ATOM 641 N N . ALA A 1 84 ? -0.086 -13.203 -23.547 1 98.56 84 ALA A N 1
ATOM 642 C CA . ALA A 1 84 ? -0.229 -14.617 -23.891 1 98.56 84 ALA A CA 1
ATOM 643 C C . ALA A 1 84 ? 0.213 -15.516 -22.734 1 98.56 84 ALA A C 1
ATOM 645 O O . ALA A 1 84 ? 0.727 -16.609 -22.969 1 98.56 84 ALA A O 1
ATOM 646 N N . PHE A 1 85 ? 0.07 -15.055 -21.516 1 98.75 85 PHE A N 1
ATOM 647 C CA . PHE A 1 85 ? 0.439 -15.852 -20.359 1 98.75 85 PHE A CA 1
ATOM 648 C C . PHE A 1 85 ? -0.75 -16.672 -19.859 1 98.75 85 PHE A C 1
ATOM 650 O O . PHE A 1 85 ? -0.578 -17.656 -19.141 1 98.75 85 PHE A O 1
ATOM 657 N N . ILE A 1 86 ? -1.999 -16.203 -20.234 1 98.81 86 ILE A N 1
ATOM 658 C CA . ILE A 1 86 ? -3.197 -16.938 -19.844 1 98.81 86 ILE A CA 1
ATOM 659 C C . ILE A 1 86 ? -4.172 -17 -21.016 1 98.81 86 ILE A C 1
ATOM 661 O O . ILE A 1 86 ? -4.039 -16.25 -21.984 1 98.81 86 ILE A O 1
ATOM 665 N N . VAL A 1 87 ? -5.133 -17.875 -20.906 1 98.75 87 VAL A N 1
ATOM 666 C CA . VAL A 1 87 ? -6.27 -17.953 -21.812 1 98.75 87 VAL A CA 1
ATOM 667 C C . VAL A 1 87 ? -7.566 -18.031 -21.016 1 98.75 87 VAL A C 1
ATOM 669 O O . VAL A 1 87 ? -7.562 -18.438 -19.844 1 98.75 87 VAL A O 1
ATOM 672 N N . ARG A 1 88 ? -8.562 -17.594 -21.625 1 98 88 ARG A N 1
ATOM 673 C CA . ARG A 1 88 ? -9.906 -17.672 -21.062 1 98 88 ARG A CA 1
ATOM 674 C C . ARG A 1 88 ? -10.773 -18.641 -21.859 1 98 88 ARG A C 1
ATOM 676 O O . ARG A 1 88 ? -10.773 -18.609 -23.094 1 98 88 ARG A O 1
ATOM 683 N N . LYS A 1 89 ? -11.445 -19.484 -21.156 1 97.69 89 LYS A N 1
ATOM 684 C CA . LYS A 1 89 ? -12.375 -20.438 -21.781 1 97.69 89 LYS A CA 1
ATOM 685 C C . LYS A 1 89 ? -13.758 -20.344 -21.125 1 97.69 89 LYS A C 1
ATOM 687 O O . LYS A 1 89 ? -13.867 -20.203 -19.906 1 97.69 89 LYS A O 1
ATOM 692 N N . PRO A 1 90 ? -14.766 -20.469 -21.938 1 96.38 90 PRO A N 1
ATOM 693 C CA . PRO A 1 90 ? -16.094 -20.453 -21.328 1 96.38 90 PRO A CA 1
ATOM 694 C C . PRO A 1 90 ? -16.375 -21.672 -20.469 1 96.38 90 PRO A C 1
ATOM 696 O O . PRO A 1 90 ? -15.961 -22.781 -20.797 1 96.38 90 PRO A O 1
ATOM 699 N N . ALA A 1 91 ? -17.078 -21.438 -19.391 1 94.12 91 ALA A N 1
ATOM 700 C CA . ALA A 1 91 ? -17.5 -22.562 -18.547 1 94.12 91 ALA A CA 1
ATOM 701 C C . ALA A 1 91 ? -18.594 -23.375 -19.234 1 94.12 91 ALA A C 1
ATOM 703 O O . ALA A 1 91 ? -19.469 -22.812 -19.891 1 94.12 91 ALA A O 1
ATOM 704 N N . PRO A 1 92 ? -18.531 -24.594 -19.031 1 92.62 92 PRO A N 1
ATOM 705 C CA . PRO A 1 92 ? -19.516 -25.453 -19.703 1 92.62 92 PRO A CA 1
ATOM 706 C C . PRO A 1 92 ? -20.938 -25.172 -19.266 1 92.62 92 PRO A C 1
ATOM 708 O O . PRO A 1 92 ? -21.859 -25.203 -20.078 1 92.62 92 PRO A O 1
ATOM 711 N N . GLU A 1 93 ? -21.156 -24.922 -18.031 1 91.38 93 GLU A N 1
ATOM 712 C CA . GLU A 1 93 ? -22.5 -24.781 -1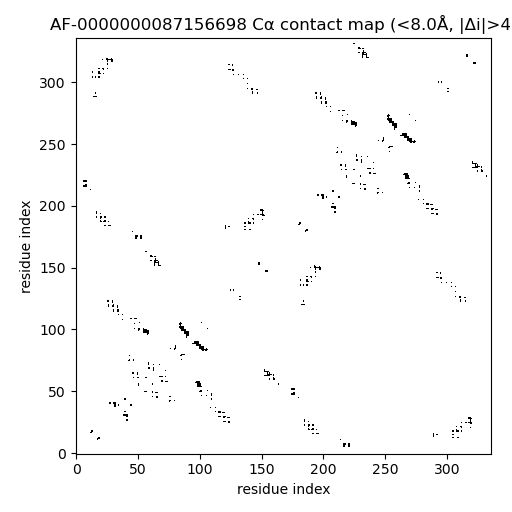7.484 1 91.38 93 GLU A CA 1
ATOM 713 C C . GLU A 1 93 ? -23.031 -23.359 -17.672 1 91.38 93 GLU A C 1
ATOM 715 O O . GLU A 1 93 ? -24.25 -23.141 -17.672 1 91.38 93 GLU A O 1
ATOM 720 N N . ASP A 1 94 ? -22.188 -22.438 -17.719 1 91.44 94 ASP A N 1
ATOM 721 C CA . ASP A 1 94 ? -22.531 -21.031 -17.875 1 91.44 94 ASP A CA 1
ATOM 722 C C . ASP A 1 94 ? -21.5 -20.312 -18.75 1 91.44 94 ASP A C 1
ATOM 724 O O . ASP A 1 94 ? -20.469 -19.844 -18.234 1 91.44 94 ASP A O 1
ATOM 728 N N . LYS A 1 95 ? -21.766 -20.062 -19.938 1 91.19 95 LYS A N 1
ATOM 729 C CA . LYS A 1 95 ? -20.812 -19.547 -20.922 1 91.19 95 LYS A CA 1
ATOM 730 C C . LYS A 1 95 ? -20.422 -18.109 -20.609 1 91.19 95 LYS A C 1
ATOM 732 O O . LYS A 1 95 ? -19.422 -17.609 -21.109 1 91.19 95 LYS A O 1
ATOM 737 N N . ARG A 1 96 ? -21.125 -17.438 -19.781 1 91.19 96 ARG A N 1
ATOM 738 C CA . ARG A 1 96 ? -20.812 -16.078 -19.391 1 91.19 96 ARG A CA 1
ATOM 739 C C . ARG A 1 96 ? -19.641 -16.047 -18.406 1 91.19 96 ARG A C 1
ATOM 741 O O . ARG A 1 96 ? -18.984 -15.023 -18.25 1 91.19 96 ARG A O 1
ATOM 748 N N . VAL A 1 97 ? -19.469 -17.219 -17.781 1 93.38 97 VAL A N 1
ATOM 749 C CA . VAL A 1 97 ? -18.344 -17.359 -16.859 1 93.38 97 VAL A CA 1
ATOM 750 C C . VAL A 1 97 ? -17.109 -17.797 -17.625 1 93.38 97 VAL A C 1
ATOM 752 O O . VAL A 1 97 ? -17.141 -18.781 -18.375 1 93.38 97 VAL A O 1
ATOM 755 N N . LYS A 1 98 ? -16.062 -17.031 -17.422 1 96.38 98 LYS A N 1
ATOM 756 C CA . LYS A 1 98 ? -14.805 -17.375 -18.078 1 96.38 98 LYS A CA 1
ATOM 757 C C . LYS A 1 98 ? -13.812 -17.984 -17.109 1 96.38 98 LYS A C 1
ATOM 759 O O . LYS A 1 98 ? -13.531 -17.406 -16.047 1 96.38 98 LYS A O 1
ATOM 764 N N . LEU A 1 99 ? -13.359 -19.109 -17.531 1 97.81 99 LEU A N 1
ATOM 765 C CA . LEU A 1 99 ? -12.375 -19.844 -16.734 1 97.81 99 LEU A CA 1
ATOM 766 C C . LEU A 1 99 ? -10.961 -19.531 -17.188 1 97.81 99 LEU A C 1
ATOM 768 O O . LEU A 1 99 ? -10.695 -19.422 -18.391 1 97.81 99 LEU A O 1
ATOM 772 N N . LEU A 1 100 ? -10.062 -19.391 -16.25 1 98.38 100 LEU A N 1
ATOM 773 C CA . LEU A 1 100 ? -8.711 -18.922 -16.531 1 98.38 100 LEU A CA 1
ATOM 774 C C . LEU A 1 100 ? -7.711 -20.078 -16.453 1 98.38 100 LEU A C 1
ATOM 776 O O . LEU A 1 100 ? -7.734 -20.859 -15.492 1 98.38 100 LEU A O 1
ATOM 780 N N . TYR A 1 101 ? -6.84 -20.125 -17.469 1 98.69 101 TYR A N 1
ATOM 781 C CA . TYR A 1 101 ? -5.789 -21.141 -17.516 1 98.69 101 TYR A CA 1
ATOM 782 C C . TYR A 1 101 ? -4.453 -20.516 -17.922 1 98.69 101 TYR A C 1
ATOM 784 O O . TYR A 1 101 ? -4.414 -19.594 -18.734 1 98.69 101 TYR A O 1
ATOM 792 N N . LEU A 1 102 ? -3.371 -21.094 -17.391 1 98.25 102 LEU A N 1
ATOM 793 C CA . LEU A 1 102 ? -2.059 -20.688 -17.875 1 98.25 102 LEU A CA 1
ATOM 794 C C . LEU A 1 102 ? -1.787 -21.25 -19.266 1 98.25 102 LEU A C 1
ATOM 796 O O . LEU A 1 102 ? -2.16 -22.391 -19.562 1 98.25 102 LEU A O 1
ATOM 800 N N . THR A 1 103 ? -1.117 -20.469 -20.062 1 98.69 103 THR A N 1
ATOM 801 C CA . THR A 1 103 ? -0.485 -21.031 -21.266 1 98.69 103 THR A CA 1
ATOM 802 C C . THR A 1 103 ? 0.868 -21.656 -20.906 1 98.69 103 THR A C 1
ATOM 804 O O . THR A 1 103 ? 1.328 -21.547 -19.781 1 98.69 103 THR A O 1
ATOM 807 N N . LYS A 1 104 ? 1.501 -22.312 -21.922 1 98.25 104 LYS A N 1
ATOM 808 C CA . LYS A 1 104 ? 2.865 -22.797 -21.734 1 98.25 104 LYS A CA 1
ATOM 809 C C . LYS A 1 104 ? 3.82 -21.656 -21.422 1 98.25 104 LYS A C 1
ATOM 811 O O . LYS A 1 104 ? 4.695 -21.797 -20.562 1 98.25 104 LYS A O 1
ATOM 816 N N . ALA A 1 105 ? 3.617 -20.547 -22.062 1 98.25 105 ALA A N 1
ATOM 817 C CA . ALA A 1 105 ? 4.445 -19.359 -21.828 1 98.25 105 ALA A CA 1
ATOM 818 C C . ALA A 1 105 ? 4.234 -18.812 -20.422 1 98.25 105 ALA A C 1
ATOM 820 O O . ALA A 1 105 ? 5.191 -18.406 -19.766 1 98.25 105 ALA A O 1
ATOM 821 N N . GLY A 1 106 ? 2.955 -18.797 -19.969 1 98.12 106 GLY A N 1
ATOM 822 C CA . GLY A 1 106 ? 2.645 -18.344 -18.625 1 98.12 106 GLY A CA 1
ATOM 823 C C . GLY A 1 106 ? 3.283 -19.219 -17.547 1 98.12 106 GLY A C 1
ATOM 824 O O . GLY A 1 106 ? 3.822 -18.703 -16.578 1 98.12 106 GLY A O 1
ATOM 825 N N . ALA A 1 107 ? 3.26 -20.469 -17.797 1 97.19 107 ALA A N 1
ATOM 826 C CA . ALA A 1 107 ? 3.887 -21.406 -16.859 1 97.19 107 ALA A CA 1
ATOM 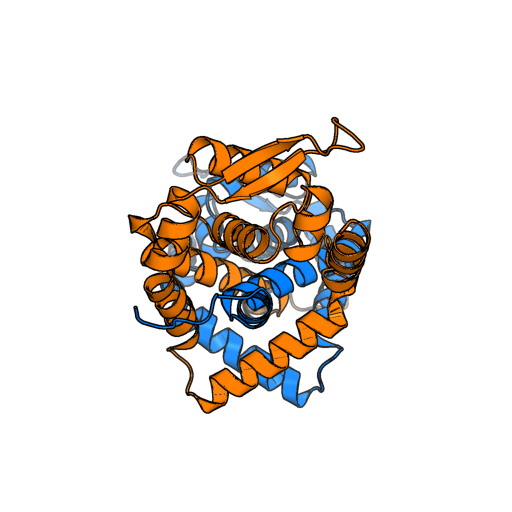827 C C . ALA A 1 107 ? 5.402 -21.219 -16.844 1 97.19 107 ALA A C 1
ATOM 829 O O . ALA A 1 107 ? 6.023 -21.25 -15.781 1 97.19 107 ALA A O 1
ATOM 830 N N . ALA A 1 108 ? 5.977 -21.047 -17.984 1 97.12 108 ALA A N 1
ATOM 831 C CA . ALA A 1 108 ? 7.422 -20.875 -18.109 1 97.12 108 ALA A CA 1
ATOM 832 C C . ALA A 1 108 ? 7.895 -19.609 -17.406 1 97.12 108 ALA A C 1
ATOM 834 O O . ALA A 1 108 ? 8.898 -19.641 -16.672 1 97.12 108 ALA A O 1
ATOM 835 N N . VAL A 1 109 ? 7.211 -18.516 -17.562 1 97.19 109 VAL A N 1
ATOM 836 C CA . VAL A 1 109 ? 7.629 -17.25 -16.953 1 97.19 109 VAL A CA 1
ATOM 837 C C . VAL A 1 109 ? 7.523 -17.359 -15.438 1 97.19 109 VAL A C 1
ATOM 839 O O . VAL A 1 109 ? 8.352 -16.812 -14.711 1 97.19 109 VAL A O 1
ATOM 842 N N . LEU A 1 110 ? 6.5 -18.016 -14.969 1 95.44 110 LEU A N 1
ATOM 843 C CA . LEU A 1 110 ? 6.32 -18.188 -13.539 1 95.44 110 LEU A CA 1
ATOM 844 C C . LEU A 1 110 ? 7.484 -18.984 -12.938 1 95.44 110 LEU A C 1
ATOM 846 O O . LEU A 1 110 ? 7.961 -18.656 -11.844 1 95.44 110 LEU A O 1
ATOM 850 N N . ASP A 1 111 ? 7.93 -19.938 -13.633 1 94.88 111 ASP A N 1
ATOM 851 C CA . ASP A 1 111 ? 9.062 -20.719 -13.172 1 94.88 111 ASP A CA 1
ATOM 852 C C . ASP A 1 111 ? 10.352 -19.906 -13.195 1 94.88 111 ASP A C 1
ATOM 854 O O . ASP A 1 111 ? 11.141 -19.953 -12.242 1 94.88 111 ASP A O 1
ATOM 858 N N . GLN A 1 112 ? 10.516 -19.156 -14.172 1 97.19 112 GLN A N 1
ATOM 859 C CA . GLN A 1 112 ? 11.766 -18.438 -14.414 1 97.19 112 GLN A CA 1
ATOM 860 C C . GLN A 1 112 ? 11.898 -17.234 -13.477 1 97.19 112 GLN A C 1
ATOM 862 O O . GLN A 1 112 ? 13.008 -16.844 -13.133 1 97.19 112 GLN A O 1
ATOM 867 N N . ILE A 1 113 ? 10.797 -16.719 -13.055 1 97.62 113 ILE A N 1
ATOM 868 C CA . ILE A 1 113 ? 10.812 -15.453 -12.328 1 97.62 113 ILE A CA 1
ATOM 869 C C . ILE A 1 113 ? 11.109 -15.711 -10.852 1 97.62 113 ILE A C 1
ATOM 871 O O . ILE A 1 113 ? 11.453 -14.789 -10.109 1 97.62 113 ILE A O 1
ATOM 875 N N . MET A 1 114 ? 11.008 -16.906 -10.367 1 96.56 114 MET A N 1
ATOM 876 C CA . MET A 1 114 ? 10.961 -17.234 -8.945 1 96.56 114 MET A CA 1
ATOM 877 C C . MET A 1 114 ? 12.234 -16.766 -8.242 1 96.56 114 MET A C 1
ATOM 879 O O . MET A 1 114 ? 12.172 -16.172 -7.168 1 96.56 114 MET A O 1
ATOM 883 N N . PRO A 1 115 ? 13.422 -16.984 -8.836 1 97.31 115 PRO A N 1
ATOM 884 C CA . PRO A 1 115 ? 14.633 -16.516 -8.164 1 97.31 115 PRO A CA 1
ATOM 885 C C . PRO A 1 115 ? 14.648 -15 -7.965 1 97.31 115 PRO A C 1
ATOM 887 O O . PRO A 1 115 ? 15.125 -14.516 -6.934 1 97.31 115 PRO A O 1
ATOM 890 N N . SER A 1 116 ? 14.148 -14.242 -8.898 1 98.5 116 SER A N 1
ATOM 891 C CA . SER A 1 116 ? 14.078 -12.789 -8.805 1 98.5 116 SER A CA 1
ATOM 892 C C . SER A 1 116 ? 13.078 -12.352 -7.73 1 98.5 116 SER A C 1
ATOM 894 O O . SER A 1 116 ? 13.344 -11.414 -6.973 1 98.5 116 SER A O 1
ATOM 896 N N . VAL A 1 117 ? 11.914 -13.07 -7.664 1 98.06 117 VAL A N 1
ATOM 897 C CA . VAL A 1 117 ? 10.914 -12.773 -6.641 1 98.06 117 VAL A CA 1
ATOM 898 C C . VAL A 1 117 ? 11.508 -13.016 -5.254 1 98.06 117 VAL A C 1
ATOM 900 O O . VAL A 1 117 ? 11.367 -12.172 -4.359 1 98.06 117 VAL A O 1
ATOM 903 N N . ASP A 1 118 ? 12.195 -14.109 -5.113 1 97.5 118 ASP A N 1
ATOM 904 C CA . ASP A 1 118 ? 12.82 -14.438 -3.834 1 97.5 118 ASP A CA 1
ATOM 905 C C . ASP A 1 118 ? 13.836 -13.383 -3.428 1 97.5 118 ASP A C 1
ATOM 907 O O . ASP A 1 118 ? 13.914 -13 -2.256 1 97.5 118 ASP A O 1
ATOM 911 N N . LYS A 1 119 ? 14.57 -12.961 -4.387 1 98.31 119 LYS A N 1
ATOM 912 C CA . LYS A 1 119 ? 15.562 -11.914 -4.125 1 98.31 119 LYS A CA 1
ATOM 913 C C . LYS A 1 119 ? 14.891 -10.625 -3.676 1 98.31 119 LYS A C 1
ATOM 915 O O . LYS A 1 119 ? 15.359 -9.969 -2.742 1 98.31 119 LYS A O 1
ATOM 920 N N . ALA A 1 120 ? 13.828 -10.219 -4.309 1 98.44 120 ALA A N 1
ATOM 921 C CA . ALA A 1 120 ? 13.086 -9.016 -3.922 1 98.44 120 ALA A CA 1
ATOM 922 C C . ALA A 1 120 ? 12.578 -9.125 -2.486 1 98.44 120 ALA A C 1
ATOM 924 O O . ALA A 1 120 ? 12.719 -8.18 -1.703 1 98.44 120 ALA A O 1
ATOM 925 N N . GLN A 1 121 ? 11.992 -10.289 -2.166 1 97.81 121 GLN A N 1
ATOM 926 C CA . GLN A 1 121 ? 11.484 -10.516 -0.816 1 97.81 121 GLN A CA 1
ATOM 927 C C . GLN A 1 121 ? 12.602 -10.398 0.217 1 97.81 121 GLN A C 1
ATOM 929 O O . GLN A 1 121 ? 12.43 -9.758 1.257 1 97.81 121 GLN A O 1
ATOM 934 N N . ALA A 1 122 ? 13.727 -10.961 -0.082 1 98.06 122 ALA A N 1
ATOM 935 C CA . ALA A 1 122 ? 14.859 -10.961 0.838 1 98.06 122 ALA A CA 1
ATOM 936 C C . ALA A 1 122 ? 15.422 -9.555 1.017 1 98.06 122 ALA A C 1
ATOM 938 O O . ALA A 1 122 ? 15.758 -9.148 2.135 1 98.06 122 ALA A O 1
ATOM 939 N N . ARG A 1 123 ? 15.539 -8.828 -0.029 1 98.31 123 ARG A N 1
ATOM 940 C CA . ARG A 1 123 ? 16.109 -7.488 -0.004 1 98.31 123 ARG A CA 1
ATOM 941 C C . ARG A 1 123 ? 15.289 -6.555 0.87 1 98.31 123 ARG A C 1
ATOM 943 O O . ARG A 1 123 ? 15.836 -5.68 1.547 1 98.31 123 ARG A O 1
ATOM 950 N N . MET A 1 124 ? 13.969 -6.73 0.916 1 97.94 124 MET A N 1
ATOM 951 C CA . MET A 1 124 ? 13.078 -5.891 1.712 1 97.94 124 MET A CA 1
ATOM 952 C C . MET A 1 124 ? 13.453 -5.945 3.189 1 97.94 124 MET A C 1
ATOM 954 O O . MET A 1 124 ? 13.336 -4.949 3.902 1 97.94 124 MET A O 1
ATOM 958 N N . LEU A 1 125 ? 13.922 -7.109 3.619 1 98.69 125 LEU A N 1
ATOM 959 C CA . LEU A 1 125 ? 14.117 -7.348 5.047 1 98.69 125 LEU A CA 1
ATOM 960 C C . LEU A 1 125 ? 15.594 -7.348 5.402 1 98.69 125 LEU A C 1
ATOM 962 O O . LEU A 1 125 ? 15.961 -7.453 6.574 1 98.69 125 LEU A O 1
ATOM 966 N N . GLN A 1 126 ? 16.453 -7.176 4.398 1 98.25 126 GLN A N 1
ATOM 967 C CA . GLN A 1 126 ? 17.891 -7.359 4.531 1 98.25 126 GLN A CA 1
ATOM 968 C C . GLN A 1 126 ? 18.453 -6.465 5.629 1 98.25 126 GLN A C 1
ATOM 970 O O . GLN A 1 126 ? 19.438 -6.828 6.293 1 98.25 126 GLN A O 1
ATOM 975 N N . PRO A 1 127 ? 17.891 -5.281 5.91 1 98.38 127 PRO A N 1
ATOM 976 C CA . PRO A 1 127 ? 18.438 -4.402 6.949 1 98.38 127 PRO A CA 1
ATOM 977 C C . PRO A 1 127 ? 18.25 -4.965 8.359 1 98.38 127 PRO A C 1
ATOM 979 O O . PRO A 1 127 ? 18.859 -4.48 9.312 1 98.38 127 PRO A O 1
ATOM 982 N N . LEU A 1 128 ? 17.422 -5.895 8.562 1 98.69 128 LEU A N 1
ATOM 983 C CA . LEU A 1 128 ? 17.125 -6.453 9.875 1 98.69 128 LEU A CA 1
ATOM 984 C C . LEU A 1 128 ? 17.922 -7.723 10.117 1 98.69 128 LEU A C 1
ATOM 986 O O . LEU A 1 128 ? 18.203 -8.477 9.188 1 98.69 128 LEU A O 1
ATOM 990 N N . LYS A 1 129 ? 18.219 -7.984 11.32 1 98.38 129 LYS A N 1
ATOM 991 C CA . LYS A 1 129 ? 18.797 -9.273 11.703 1 98.38 129 LYS A CA 1
ATOM 992 C C . LYS A 1 129 ? 17.766 -10.398 11.547 1 98.38 129 LYS A C 1
ATOM 994 O O . LYS A 1 129 ? 16.562 -10.164 11.625 1 98.38 129 LYS A O 1
ATOM 999 N N . PRO A 1 130 ? 18.203 -11.641 11.375 1 98 130 PRO A N 1
ATOM 1000 C CA . PRO A 1 130 ? 17.312 -12.766 11.117 1 98 130 PRO A CA 1
ATOM 1001 C C . PRO A 1 130 ? 16.234 -12.922 12.195 1 98 130 PRO A C 1
ATOM 1003 O O . PRO A 1 130 ? 15.07 -13.172 11.883 1 98 130 PRO A O 1
ATOM 1006 N N . ALA A 1 131 ? 16.609 -12.727 13.406 1 98.44 131 ALA A N 1
ATOM 1007 C CA . ALA A 1 131 ? 15.648 -12.859 14.484 1 98.44 131 ALA A CA 1
ATOM 1008 C C . ALA A 1 131 ? 14.578 -11.773 14.406 1 98.44 131 ALA A C 1
ATOM 1010 O O . ALA A 1 131 ? 13.398 -12.031 14.672 1 98.44 131 ALA A O 1
ATOM 1011 N N . ASP A 1 132 ? 14.977 -10.562 14.016 1 98.69 132 ASP A N 1
ATOM 1012 C CA . ASP A 1 132 ? 14.047 -9.445 13.883 1 98.69 132 ASP A CA 1
ATOM 1013 C C . ASP A 1 132 ? 13.109 -9.648 12.695 1 98.69 132 ASP A C 1
ATOM 1015 O O . ASP A 1 132 ? 11.93 -9.289 12.758 1 98.69 132 ASP A O 1
ATOM 1019 N N . ARG A 1 133 ? 13.609 -10.273 11.641 1 98.75 133 ARG A N 1
ATOM 1020 C CA . ARG A 1 133 ? 12.781 -10.602 10.484 1 98.75 133 ARG A CA 1
ATOM 1021 C C . ARG A 1 133 ? 11.648 -11.547 10.883 1 98.75 133 ARG A C 1
ATOM 1023 O O . ARG A 1 133 ? 10.492 -11.336 10.516 1 98.75 133 ARG A O 1
ATOM 1030 N N . LYS A 1 134 ? 12.047 -12.555 11.602 1 98.5 134 LYS A N 1
ATOM 1031 C CA . LYS A 1 134 ? 11.07 -13.539 12.055 1 98.5 134 LYS A CA 1
ATOM 1032 C C . LYS A 1 134 ? 10 -12.891 12.93 1 98.5 134 LYS A C 1
ATOM 1034 O O . LYS A 1 134 ? 8.805 -13.148 12.758 1 98.5 134 LYS A O 1
ATOM 1039 N N . THR A 1 135 ? 10.414 -12.047 13.852 1 98.75 135 THR A N 1
ATOM 1040 C CA . THR A 1 135 ? 9.492 -11.344 14.742 1 98.75 135 THR A CA 1
ATOM 1041 C C . THR A 1 135 ? 8.562 -10.438 13.945 1 98.75 135 THR A C 1
ATOM 1043 O O . THR A 1 135 ? 7.344 -10.445 14.148 1 98.75 135 THR A O 1
ATOM 1046 N N . LEU A 1 136 ? 9.125 -9.703 13.008 1 98.88 136 LEU A N 1
ATOM 1047 C CA . LEU A 1 136 ? 8.344 -8.781 12.18 1 98.88 136 LEU A CA 1
ATOM 1048 C C . LEU A 1 136 ? 7.27 -9.539 11.406 1 98.88 136 LEU A C 1
ATOM 1050 O O . LEU A 1 136 ? 6.098 -9.156 11.422 1 98.88 136 LEU A O 1
ATOM 1054 N N . LEU A 1 137 ? 7.641 -10.617 10.766 1 98.69 137 LEU A N 1
ATOM 1055 C CA . LEU A 1 137 ? 6.715 -11.352 9.914 1 98.69 137 LEU A CA 1
ATOM 1056 C C . LEU A 1 137 ? 5.633 -12.031 10.734 1 98.69 137 LEU A C 1
ATOM 1058 O O . LEU A 1 137 ? 4.48 -12.133 10.305 1 98.69 137 LEU A O 1
ATOM 1062 N N . ALA A 1 138 ? 5.996 -12.469 11.914 1 98.75 138 ALA A N 1
ATOM 1063 C CA . ALA A 1 138 ? 4.996 -13.062 12.805 1 98.75 138 ALA A CA 1
ATOM 1064 C C . ALA A 1 138 ? 3.957 -12.023 13.227 1 98.75 138 ALA A C 1
ATOM 1066 O O . ALA A 1 138 ? 2.756 -12.297 13.203 1 98.75 138 ALA A O 1
ATOM 1067 N N . LEU A 1 139 ? 4.395 -10.844 13.594 1 98.81 1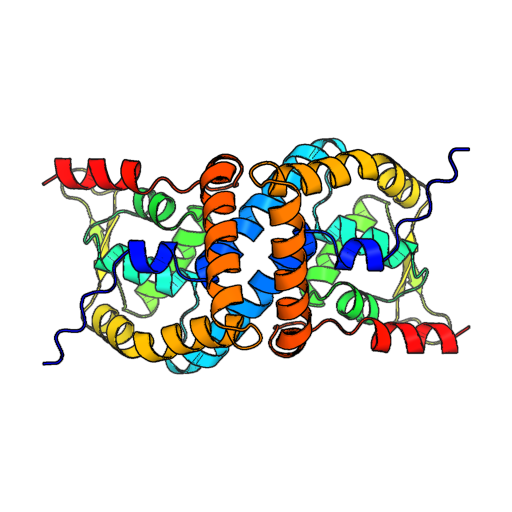39 LEU A N 1
ATOM 1068 C CA . LEU A 1 139 ? 3.498 -9.781 14.031 1 98.81 139 LEU A CA 1
ATOM 1069 C C . LEU A 1 139 ? 2.637 -9.289 12.875 1 98.81 139 LEU A C 1
ATOM 1071 O O . LEU A 1 139 ? 1.438 -9.047 13.047 1 98.81 139 LEU A O 1
ATOM 1075 N N . LEU A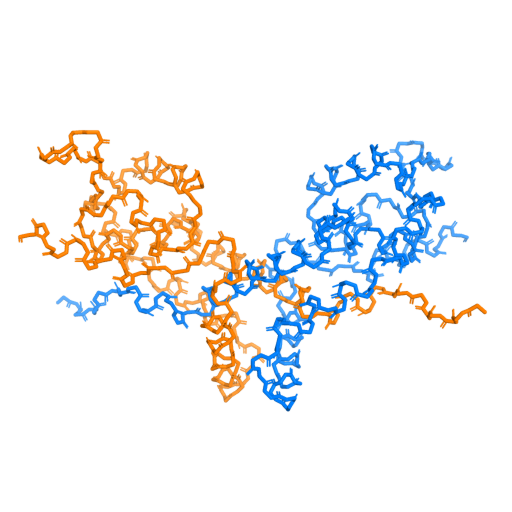 1 140 ? 3.229 -9.172 11.672 1 98.81 140 LEU A N 1
ATOM 1076 C CA . LEU A 1 140 ? 2.479 -8.766 10.492 1 98.81 140 LEU A CA 1
ATOM 1077 C C . LEU A 1 140 ? 1.399 -9.789 10.156 1 98.81 140 LEU A C 1
ATOM 1079 O O . LEU A 1 140 ? 0.269 -9.422 9.828 1 98.81 140 LEU A O 1
ATOM 1083 N N . THR A 1 141 ? 1.803 -11.039 10.195 1 98.69 141 THR A N 1
ATOM 1084 C CA . THR A 1 141 ? 0.848 -12.109 9.906 1 98.69 141 THR A CA 1
ATOM 1085 C C . THR A 1 141 ? -0.34 -12.039 10.859 1 98.69 141 THR A C 1
ATOM 1087 O O . THR A 1 141 ? -1.493 -12.125 10.438 1 98.69 141 THR A O 1
ATOM 1090 N N . GLN A 1 142 ? -0.117 -11.844 12.117 1 98.56 142 GLN A N 1
ATOM 1091 C CA . GLN A 1 142 ? -1.178 -11.711 13.109 1 98.56 142 GLN A CA 1
ATOM 1092 C C . GLN A 1 142 ? -2.08 -10.523 12.797 1 98.56 142 GLN A C 1
ATOM 1094 O O . GLN A 1 142 ? -3.307 -10.641 12.844 1 98.56 142 GLN A O 1
ATOM 1099 N N . LEU A 1 143 ? -1.526 -9.406 12.445 1 98.69 143 LEU A N 1
ATOM 1100 C CA . LEU A 1 143 ? -2.291 -8.195 12.156 1 98.69 143 LEU A CA 1
ATOM 1101 C C . LEU A 1 143 ? -3.154 -8.375 10.914 1 98.69 143 LEU A C 1
ATOM 1103 O O . LEU A 1 143 ? -4.328 -8.008 10.906 1 98.69 143 LEU A O 1
ATOM 1107 N N . VAL A 1 144 ? -2.502 -8.961 9.867 1 98.44 144 VAL A N 1
ATOM 1108 C CA . VAL A 1 144 ? -3.225 -9.164 8.617 1 98.44 144 VAL A CA 1
ATOM 1109 C C . VAL A 1 144 ? -4.398 -10.109 8.836 1 98.44 144 VAL A C 1
ATOM 1111 O O . VAL A 1 144 ? -5.516 -9.844 8.391 1 98.44 144 VAL A O 1
ATOM 1114 N N . ASP A 1 145 ? -4.16 -11.164 9.57 1 97.81 145 ASP A N 1
ATOM 1115 C CA . ASP A 1 145 ? -5.199 -12.164 9.812 1 97.81 145 ASP A CA 1
ATOM 1116 C C . ASP A 1 145 ? -6.336 -11.578 10.648 1 97.81 145 ASP A C 1
ATOM 1118 O O . ASP A 1 145 ? -7.508 -11.719 10.281 1 97.81 145 ASP A O 1
ATOM 1122 N N . LEU A 1 146 ? -6.023 -10.8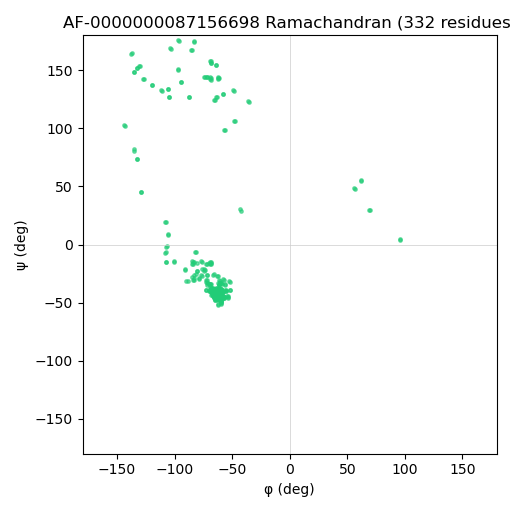67 11.648 1 98.25 146 LEU A N 1
ATOM 1123 C CA . LEU A 1 146 ? -7.031 -10.438 12.617 1 98.25 146 LEU A CA 1
ATOM 1124 C C . LEU A 1 146 ? -7.734 -9.172 12.141 1 98.25 146 LEU A C 1
ATOM 1126 O O . LEU A 1 146 ? -8.812 -8.836 12.625 1 98.25 146 LEU A O 1
ATOM 1130 N N . ASN A 1 147 ? -7.109 -8.484 11.156 1 98.5 147 ASN A N 1
ATOM 1131 C CA . ASN A 1 147 ? -7.75 -7.297 10.602 1 98.5 147 ASN A CA 1
ATOM 1132 C C . ASN A 1 147 ? -8.32 -7.562 9.211 1 98.5 147 ASN A C 1
ATOM 1134 O O . ASN A 1 147 ? -8.766 -6.641 8.531 1 98.5 147 ASN A O 1
ATOM 1138 N N . ASN A 1 148 ? -8.32 -8.773 8.789 1 98.06 148 ASN A N 1
ATOM 1139 C CA . ASN A 1 148 ? -8.688 -9.125 7.426 1 98.06 148 ASN A CA 1
ATOM 1140 C C . ASN A 1 148 ? -10.031 -8.523 7.035 1 98.06 148 ASN A C 1
ATOM 1142 O O . ASN A 1 148 ? -10.188 -7.984 5.941 1 98.06 148 ASN A O 1
ATOM 1146 N N . GLU A 1 149 ? -10.992 -8.5 7.922 1 97.12 149 GLU A N 1
ATOM 1147 C CA . GLU A 1 149 ? -12.359 -8.094 7.602 1 97.12 149 GLU A CA 1
ATOM 1148 C C . GLU A 1 149 ? -12.469 -6.578 7.469 1 97.12 149 GLU A C 1
ATOM 1150 O O . GLU A 1 149 ? -13.461 -6.066 6.949 1 97.12 149 GLU A O 1
ATOM 1155 N N . ALA A 1 150 ? -11.461 -5.902 7.953 1 96.25 150 ALA A N 1
ATOM 1156 C CA . ALA A 1 150 ? -11.484 -4.441 7.871 1 96.25 150 ALA A CA 1
ATOM 1157 C C . ALA A 1 150 ? -11.07 -3.963 6.484 1 96.25 150 ALA A C 1
ATOM 1159 O O . ALA A 1 150 ? -11.344 -2.822 6.105 1 96.25 150 ALA A O 1
ATOM 1160 N N . SER A 1 151 ? -10.32 -4.82 5.738 1 95.81 151 SER A N 1
ATOM 1161 C CA . SER A 1 151 ? -9.828 -4.422 4.426 1 95.81 151 SER A CA 1
ATOM 1162 C C . SER A 1 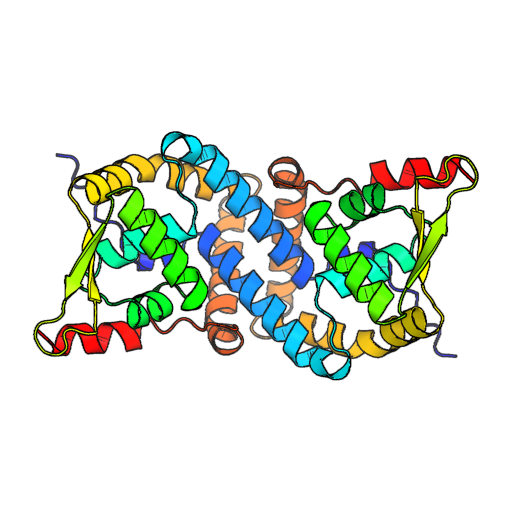151 ? -10.977 -4.172 3.455 1 95.81 151 SER A C 1
ATOM 1164 O O . SER A 1 151 ? -12.07 -4.719 3.621 1 95.81 151 SER A O 1
ATOM 1166 N N . ARG A 1 152 ? -10.75 -3.355 2.455 1 92.5 152 ARG A N 1
ATOM 1167 C CA . ARG A 1 152 ? -11.727 -3.105 1.403 1 92.5 152 ARG A CA 1
ATOM 1168 C C . ARG A 1 152 ? -12.031 -4.379 0.62 1 92.5 152 ARG A C 1
ATOM 1170 O O . ARG A 1 152 ? -13.094 -4.504 0.013 1 92.5 152 ARG A O 1
ATOM 1177 N N . VAL A 1 153 ? -11.07 -5.285 0.577 1 94.44 153 VAL A N 1
ATOM 1178 C CA . VAL A 1 153 ? -11.188 -6.562 -0.118 1 94.44 153 VAL A CA 1
ATOM 1179 C C . VAL A 1 153 ? -10.648 -7.684 0.767 1 94.44 153 VAL A C 1
ATOM 1181 O O . VAL A 1 153 ? -9.523 -8.156 0.566 1 94.44 153 VAL A O 1
ATOM 1184 N N . PRO A 1 154 ? -11.422 -8.156 1.691 1 96 154 PRO A N 1
ATOM 1185 C CA . PRO A 1 154 ? -10.938 -9.211 2.588 1 96 154 PRO A CA 1
ATOM 1186 C C . PRO A 1 154 ? -10.555 -10.492 1.845 1 96 154 PRO A C 1
ATOM 1188 O O . PRO A 1 154 ? -11.195 -10.844 0.852 1 96 154 PRO A O 1
ATOM 1191 N N . LEU A 1 155 ? -9.547 -11.141 2.279 1 95.19 155 LEU A N 1
ATOM 1192 C CA . LEU A 1 155 ? -9.164 -12.445 1.755 1 95.19 155 LEU A CA 1
ATOM 1193 C C . LEU A 1 155 ? -10.234 -13.492 2.068 1 95.19 155 LEU A C 1
ATOM 1195 O O . LEU A 1 155 ? -10.656 -13.625 3.219 1 95.19 155 LEU A O 1
ATOM 1199 N N . ARG A 1 156 ? -10.734 -14.156 1.024 1 92.12 156 ARG A N 1
ATOM 1200 C CA . ARG A 1 156 ? -11.711 -15.234 1.16 1 92.12 156 ARG A CA 1
ATOM 1201 C C . ARG A 1 156 ? -11.273 -16.469 0.396 1 92.12 156 ARG A C 1
ATOM 1203 O O . ARG A 1 156 ? -12.062 -17.078 -0.335 1 92.12 156 ARG A O 1
ATOM 1210 N N . ALA A 1 157 ? -10.078 -16.797 0.531 1 89.19 157 ALA A N 1
ATOM 1211 C CA . ALA A 1 157 ? -9.492 -17.875 -0.27 1 89.19 157 ALA A CA 1
ATOM 1212 C C . ALA A 1 157 ? -10.18 -19.203 0.017 1 89.19 157 ALA A C 1
ATOM 1214 O O . ALA A 1 157 ? -10.547 -19.938 -0.908 1 89.19 157 ALA A O 1
ATOM 1215 N N . GLU A 1 158 ? -10.398 -19.516 1.195 1 86.38 158 GLU A N 1
ATOM 1216 C CA . GLU A 1 158 ? -11.008 -20.797 1.566 1 86.38 158 GLU A CA 1
ATOM 1217 C C . GLU A 1 158 ? -12.43 -20.906 1.032 1 86.38 158 GLU A C 1
ATOM 1219 O O . GLU A 1 158 ? -12.82 -21.938 0.489 1 86.38 158 GLU A O 1
ATOM 1224 N N . ASP A 1 159 ? -13.156 -19.844 1.094 1 83.38 159 ASP A N 1
ATOM 1225 C CA . ASP A 1 159 ? -14.531 -19.812 0.607 1 83.38 159 ASP A CA 1
ATOM 1226 C C . ASP A 1 159 ? -14.578 -19.938 -0.914 1 83.38 159 ASP A C 1
ATOM 1228 O O . ASP A 1 159 ? -15.422 -20.656 -1.454 1 83.38 159 ASP A O 1
ATOM 1232 N N . ALA A 1 160 ? -13.633 -19.312 -1.507 1 83.25 160 ALA A N 1
ATOM 1233 C CA . ALA A 1 160 ? -13.594 -19.25 -2.967 1 83.25 160 ALA A CA 1
ATOM 1234 C C . ALA A 1 160 ? -13.219 -20.609 -3.559 1 83.25 160 ALA A C 1
ATOM 1236 O O . ALA A 1 160 ? -13.766 -21.016 -4.59 1 83.25 160 ALA A O 1
ATOM 1237 N N . LEU A 1 161 ? -12.391 -21.297 -2.871 1 82.12 161 LEU A N 1
ATOM 1238 C CA . LEU A 1 161 ? -11.844 -22.531 -3.424 1 82.12 161 LEU A CA 1
ATOM 1239 C C . LEU A 1 161 ? -12.742 -23.734 -3.092 1 82.12 161 LEU A C 1
ATOM 1241 O O . LEU A 1 161 ? -12.711 -24.75 -3.783 1 82.12 161 LEU A O 1
ATOM 1245 N N . GLU A 1 162 ? -13.398 -23.719 -1.986 1 76.06 162 GLU A N 1
ATOM 1246 C CA . GLU A 1 162 ? -14.352 -24.781 -1.654 1 76.06 162 GLU A CA 1
ATOM 1247 C C . GLU A 1 162 ? -15.367 -24.969 -2.773 1 76.06 162 GLU A C 1
ATOM 1249 O O . GLU A 1 162 ? -15.758 -26.109 -3.068 1 76.06 162 GLU A O 1
ATOM 1254 N N . HIS A 1 163 ? -15.719 -23.984 -3.49 1 63.41 163 HIS A N 1
ATOM 1255 C CA . HIS A 1 163 ? -16.734 -24.109 -4.531 1 63.41 163 HIS A CA 1
ATOM 1256 C C . HIS A 1 163 ? -16.125 -24.656 -5.824 1 63.41 163 HIS A C 1
ATOM 1258 O O . HIS A 1 163 ? -16.859 -25.188 -6.668 1 63.41 163 HIS A O 1
ATOM 1264 N N . LEU A 1 164 ? -14.836 -24.438 -6.016 1 64.44 164 LEU A N 1
ATOM 1265 C CA . LEU A 1 164 ? -14.172 -25 -7.188 1 64.44 164 LEU A CA 1
ATOM 1266 C C . LEU A 1 164 ? -14.141 -26.531 -7.121 1 64.44 164 LEU A C 1
ATOM 1268 O O . LEU A 1 164 ? -14.195 -27.203 -8.148 1 64.44 164 LEU A O 1
ATOM 1272 N N . GLY A 1 165 ? -13.836 -27.094 -5.945 1 55.72 165 GLY A N 1
ATOM 1273 C CA . GLY A 1 165 ? -13.852 -28.531 -5.766 1 55.72 165 GLY A CA 1
ATOM 1274 C C . GLY A 1 165 ? -15.203 -29.172 -6.043 1 55.72 165 GLY A C 1
ATOM 1275 O O . GLY A 1 165 ? -15.289 -30.359 -6.344 1 55.72 165 GLY A O 1
ATOM 1276 N N . ARG A 1 166 ? -16.344 -28.531 -5.785 1 48.94 166 ARG A N 1
ATOM 1277 C CA . ARG A 1 166 ? -17.641 -29.172 -5.98 1 48.94 166 ARG A CA 1
ATOM 1278 C C . ARG A 1 166 ? -17.984 -29.266 -7.461 1 48.94 166 ARG A C 1
ATOM 1280 O O . ARG A 1 166 ? -18.922 -29.953 -7.844 1 48.94 166 ARG A O 1
ATOM 1287 N N . SER A 1 167 ? -17.406 -28.438 -8.242 1 40.84 167 SER A N 1
ATOM 1288 C CA . SER A 1 167 ? -17.766 -28.547 -9.648 1 40.84 167 SER A CA 1
ATOM 1289 C C . SER A 1 167 ? -17 -29.688 -10.336 1 40.84 167 SER A C 1
ATOM 1291 O O . SER A 1 167 ? -17.172 -29.922 -11.531 1 40.84 167 SER A O 1
ATOM 1293 N N . THR A 1 168 ? -15.875 -30.203 -9.664 1 34.78 168 THR A N 1
ATOM 1294 C CA . THR A 1 168 ? -15.406 -31.406 -10.336 1 34.78 168 THR A CA 1
ATOM 1295 C C . THR A 1 168 ? -16.312 -32.594 -10.031 1 34.78 168 THR A C 1
ATOM 1297 O O . THR A 1 168 ? -16.875 -32.688 -8.938 1 34.78 168 THR A O 1
ATOM 1300 N N . MET B 1 1 ? 15.281 -33.188 -13.234 1 38.38 1 MET B N 1
ATOM 1301 C CA . MET B 1 1 ? 14.633 -31.906 -13.453 1 38.38 1 MET B CA 1
ATOM 1302 C C . MET B 1 1 ? 14.422 -31.172 -12.133 1 38.38 1 MET B C 1
ATOM 1304 O O . MET B 1 1 ? 13.969 -31.766 -11.148 1 38.38 1 MET B O 1
ATOM 1308 N N . PRO B 1 2 ? 15.117 -30.297 -11.633 1 42.47 2 PRO B N 1
ATOM 1309 C CA . PRO B 1 2 ? 15.07 -29.953 -10.203 1 42.47 2 PRO B CA 1
ATOM 1310 C C . PRO B 1 2 ? 13.641 -29.781 -9.68 1 42.47 2 PRO B C 1
ATOM 1312 O O . PRO B 1 2 ? 12.742 -29.422 -10.445 1 42.47 2 PRO B O 1
ATOM 1315 N N . ASN B 1 3 ? 12.992 -30.625 -8.898 1 45.81 3 ASN B N 1
ATOM 1316 C CA . ASN B 1 3 ? 11.719 -30.844 -8.227 1 45.81 3 ASN B CA 1
ATOM 1317 C C . ASN B 1 3 ? 11.203 -29.562 -7.566 1 45.81 3 ASN B C 1
ATOM 1319 O O . ASN B 1 3 ? 11.281 -29.422 -6.344 1 45.81 3 ASN B O 1
ATOM 1323 N N . SER B 1 4 ? 11.547 -28.375 -8.156 1 55.16 4 SER B N 1
ATOM 1324 C CA . SER B 1 4 ? 11.156 -27.188 -7.41 1 55.16 4 SER B CA 1
ATOM 1325 C C . SER B 1 4 ? 9.656 -27.188 -7.133 1 55.16 4 SER B C 1
ATOM 1327 O O . SER B 1 4 ? 8.852 -27.5 -8.016 1 55.16 4 SER B O 1
ATOM 1329 N N . LYS B 1 5 ? 9.203 -27.578 -5.977 1 63.56 5 LYS B N 1
ATOM 1330 C CA . LYS B 1 5 ? 7.812 -27.594 -5.523 1 63.56 5 LYS B CA 1
ATOM 1331 C C . LYS B 1 5 ? 7.039 -26.391 -6.055 1 63.56 5 LYS B C 1
ATOM 1333 O O . LYS B 1 5 ? 7.539 -25.266 -6.035 1 63.56 5 LYS B O 1
ATOM 1338 N N . PRO B 1 6 ? 6.035 -26.734 -6.703 1 78.5 6 PRO B N 1
ATOM 1339 C CA . PRO B 1 6 ? 5.207 -25.641 -7.227 1 78.5 6 PRO B CA 1
ATOM 1340 C C . PRO B 1 6 ? 4.875 -24.594 -6.172 1 78.5 6 PRO B C 1
ATOM 1342 O O . PRO B 1 6 ? 4.703 -24.922 -4.996 1 78.5 6 PRO B O 1
ATOM 1345 N N . VAL B 1 7 ? 5.059 -23.469 -6.566 1 85.12 7 VAL B N 1
ATOM 1346 C CA . VAL B 1 7 ? 4.691 -22.375 -5.68 1 85.12 7 VAL B CA 1
ATOM 1347 C C . VAL B 1 7 ? 3.186 -22.391 -5.43 1 85.12 7 VAL B C 1
ATOM 1349 O O . VAL B 1 7 ? 2.398 -22.516 -6.371 1 85.12 7 VAL B O 1
ATOM 1352 N N . THR B 1 8 ? 2.797 -22.391 -4.137 1 90.19 8 THR B N 1
ATOM 1353 C CA . THR B 1 8 ? 1.396 -22.391 -3.73 1 90.19 8 THR B CA 1
ATOM 1354 C C . THR B 1 8 ? 0.967 -21.016 -3.268 1 90.19 8 THR B C 1
ATOM 1356 O O . THR B 1 8 ? 1.808 -20.125 -3.059 1 90.19 8 THR B O 1
ATOM 1359 N N . MET B 1 9 ? -0.313 -20.828 -3.105 1 93.44 9 MET B N 1
ATOM 1360 C CA . MET B 1 9 ? -0.83 -19.562 -2.607 1 93.44 9 MET B CA 1
ATOM 1361 C C . MET B 1 9 ? -0.398 -19.328 -1.163 1 93.44 9 MET B C 1
ATOM 1363 O O . MET B 1 9 ? -0.247 -18.188 -0.733 1 93.44 9 MET B O 1
ATOM 1367 N N . ASP B 1 10 ? -0.153 -20.391 -0.474 1 92.44 10 ASP B N 1
ATOM 1368 C CA . ASP B 1 10 ? 0.342 -20.25 0.892 1 92.44 10 ASP B CA 1
ATOM 1369 C C . ASP B 1 10 ? 1.675 -19.5 0.917 1 92.44 10 ASP B C 1
ATOM 1371 O O . ASP B 1 10 ? 1.909 -18.672 1.795 1 92.44 10 ASP B O 1
ATOM 1375 N N . ALA B 1 11 ? 2.518 -19.859 -0.031 1 92.88 11 ALA B N 1
ATOM 1376 C CA . ALA B 1 11 ? 3.807 -19.172 -0.135 1 92.88 11 ALA B CA 1
ATOM 1377 C C . ALA B 1 11 ? 3.619 -17.688 -0.404 1 92.88 11 ALA B C 1
ATOM 1379 O O . ALA B 1 11 ? 4.355 -16.859 0.131 1 92.88 11 ALA B O 1
ATOM 1380 N N . VAL B 1 12 ? 2.604 -17.344 -1.16 1 95.56 12 VAL B N 1
ATOM 1381 C CA . VAL B 1 12 ? 2.309 -15.953 -1.475 1 95.56 12 VAL B CA 1
ATOM 1382 C C . VAL B 1 12 ? 1.81 -15.234 -0.222 1 95.56 12 VAL B C 1
ATOM 1384 O O . VAL B 1 12 ? 2.275 -14.141 0.1 1 95.56 12 VAL B O 1
ATOM 1387 N N . TYR B 1 13 ? 0.974 -15.906 0.6 1 97 13 TYR B N 1
ATOM 1388 C CA . TYR B 1 13 ? 0.297 -15.281 1.731 1 97 13 TYR B CA 1
ATOM 1389 C C . TYR B 1 13 ? 1.278 -14.992 2.861 1 97 13 TYR B C 1
ATOM 1391 O O . TYR B 1 13 ? 0.99 -14.18 3.748 1 97 13 TYR B O 1
ATOM 1399 N N . THR B 1 14 ? 2.432 -15.609 2.818 1 96.38 14 THR B N 1
ATOM 1400 C CA . THR B 1 14 ? 3.377 -15.438 3.916 1 96.38 14 THR B CA 1
ATOM 1401 C C . THR B 1 14 ? 4.559 -14.578 3.479 1 96.38 14 THR B C 1
ATOM 1403 O O . THR B 1 14 ? 5.449 -14.281 4.281 1 96.38 14 THR B O 1
ATOM 1406 N N . ALA B 1 15 ? 4.645 -14.242 2.203 1 97.69 15 ALA B N 1
ATOM 1407 C CA . ALA B 1 15 ? 5.738 -13.43 1.683 1 97.69 15 ALA B CA 1
ATOM 1408 C C . ALA B 1 15 ? 5.66 -12 2.213 1 97.69 15 ALA B C 1
ATOM 1410 O O . ALA B 1 15 ? 4.57 -11.438 2.334 1 97.69 15 ALA B O 1
ATOM 1411 N N . PRO B 1 16 ? 6.812 -11.367 2.533 1 98.44 16 PRO B N 1
ATOM 1412 C CA . PRO B 1 16 ? 6.824 -10.008 3.072 1 98.44 16 PRO B CA 1
ATOM 1413 C C . PRO B 1 16 ? 6.066 -9.016 2.191 1 98.44 16 PRO B C 1
ATOM 1415 O O . PRO B 1 16 ? 5.301 -8.195 2.699 1 98.44 16 PRO B O 1
ATOM 1418 N N . GLY B 1 17 ? 6.289 -9.109 0.874 1 98.5 17 GLY B N 1
ATOM 1419 C CA . GLY B 1 17 ? 5.613 -8.188 -0.028 1 98.5 17 GLY B CA 1
ATOM 1420 C C . GLY B 1 17 ? 4.102 -8.266 0.073 1 98.5 17 GLY B C 1
ATOM 1421 O O . GLY B 1 17 ? 3.422 -7.234 0.04 1 98.5 17 GLY B O 1
ATOM 1422 N N . TYR B 1 18 ? 3.564 -9.43 0.196 1 98.31 18 TYR B N 1
ATOM 1423 C CA . TYR B 1 18 ? 2.129 -9.633 0.366 1 98.31 18 TYR B CA 1
ATOM 1424 C C . TYR B 1 18 ? 1.644 -9.031 1.677 1 98.31 18 TYR B C 1
ATOM 1426 O O . TYR B 1 18 ? 0.626 -8.336 1.706 1 98.31 18 TYR B O 1
ATOM 1434 N N . LEU B 1 19 ? 2.342 -9.25 2.744 1 98.75 19 LEU B N 1
ATOM 1435 C CA . LEU B 1 19 ? 1.938 -8.773 4.062 1 98.75 19 LEU B CA 1
ATOM 1436 C C . LEU B 1 19 ? 1.932 -7.246 4.113 1 98.75 19 LEU B C 1
ATOM 1438 O O . LEU B 1 19 ? 1.027 -6.645 4.699 1 98.75 19 LEU B O 1
ATOM 1442 N N . PHE B 1 20 ? 2.918 -6.609 3.463 1 98.75 20 PHE B N 1
ATOM 1443 C CA . PHE B 1 20 ? 2.959 -5.152 3.416 1 98.75 20 PHE B CA 1
ATOM 1444 C C . PHE B 1 20 ? 1.787 -4.605 2.609 1 98.75 20 PHE B C 1
ATOM 1446 O O . PHE B 1 20 ? 1.17 -3.611 2.998 1 98.75 20 PHE B O 1
ATOM 1453 N N . ARG B 1 21 ? 1.438 -5.219 1.512 1 98.38 21 ARG B N 1
ATOM 1454 C CA . ARG B 1 21 ? 0.306 -4.789 0.697 1 98.38 21 ARG B CA 1
ATOM 1455 C C . ARG B 1 21 ? -1.003 -4.918 1.469 1 98.38 21 ARG B C 1
ATOM 1457 O O . ARG B 1 21 ? -1.821 -3.998 1.472 1 98.38 21 ARG B O 1
ATOM 1464 N N . ARG B 1 22 ? -1.209 -6.047 2.105 1 98.44 22 ARG B N 1
ATOM 1465 C CA . ARG B 1 22 ? -2.428 -6.277 2.877 1 98.44 22 ARG B CA 1
ATOM 1466 C C . ARG B 1 22 ? -2.564 -5.254 4 1 98.44 22 ARG B C 1
ATOM 1468 O O . ARG B 1 22 ? -3.65 -4.719 4.234 1 98.44 22 ARG B O 1
ATOM 1475 N N . MET B 1 23 ? -1.453 -5 4.707 1 98.75 23 MET B N 1
ATOM 1476 C CA . MET B 1 23 ? -1.524 -4.043 5.809 1 98.75 23 MET B CA 1
ATOM 1477 C C . MET B 1 23 ? -1.821 -2.639 5.289 1 98.75 23 MET B C 1
ATOM 1479 O O . MET B 1 23 ? -2.535 -1.87 5.938 1 98.75 23 MET B O 1
ATOM 1483 N N . GLN B 1 24 ? -1.242 -2.301 4.195 1 98.56 24 GLN B N 1
ATOM 1484 C CA . GLN B 1 24 ? -1.579 -1.012 3.602 1 98.56 24 GLN B CA 1
ATOM 1485 C C . GLN B 1 24 ? -3.066 -0.93 3.273 1 98.56 24 GLN B C 1
ATOM 1487 O O . GLN B 1 24 ? -3.719 0.073 3.568 1 98.56 24 GLN B O 1
ATOM 1492 N N . GLN B 1 25 ? -3.674 -1.969 2.67 1 98.31 25 GLN B N 1
ATOM 1493 C CA . GLN B 1 25 ? -5.102 -2.021 2.373 1 98.31 25 GLN B CA 1
ATOM 1494 C C . GLN B 1 25 ? -5.934 -1.836 3.639 1 98.31 25 GLN B C 1
ATOM 1496 O O . GLN B 1 25 ? -6.895 -1.063 3.65 1 98.31 25 GLN B O 1
ATOM 1501 N N . ILE B 1 26 ? -5.547 -2.512 4.645 1 98.69 26 ILE B N 1
ATOM 1502 C CA . ILE B 1 26 ? -6.254 -2.471 5.922 1 98.69 26 ILE B CA 1
ATOM 1503 C C . ILE B 1 26 ? -6.141 -1.074 6.527 1 98.69 26 ILE B C 1
ATOM 1505 O O . ILE B 1 26 ? -7.137 -0.512 6.992 1 98.69 26 ILE B O 1
ATOM 1509 N N . ALA B 1 27 ? -4.934 -0.524 6.523 1 98.75 27 ALA B N 1
ATOM 1510 C CA . ALA B 1 27 ? -4.691 0.804 7.082 1 98.75 27 ALA B CA 1
ATOM 1511 C C . ALA B 1 27 ? -5.555 1.854 6.387 1 98.75 27 ALA B C 1
ATOM 1513 O O . ALA B 1 27 ? -6.184 2.686 7.051 1 98.75 27 ALA B O 1
ATOM 1514 N N . VAL B 1 28 ? -5.648 1.841 5.113 1 98.56 28 VAL B N 1
ATOM 1515 C CA . VAL B 1 28 ? -6.445 2.803 4.355 1 98.56 28 VAL B CA 1
ATOM 1516 C C . VAL B 1 28 ? -7.926 2.623 4.684 1 98.56 28 VAL B C 1
ATOM 1518 O O . VAL B 1 28 ? -8.641 3.6 4.926 1 98.56 28 VAL B O 1
ATOM 1521 N N . ALA B 1 29 ? -8.359 1.375 4.73 1 98.5 29 ALA B N 1
ATOM 1522 C CA . ALA B 1 29 ? -9.766 1.098 5.016 1 98.5 29 ALA B CA 1
ATOM 1523 C C . ALA B 1 29 ? -10.164 1.626 6.391 1 98.5 29 ALA B C 1
ATOM 1525 O O . ALA B 1 29 ? -11.219 2.25 6.543 1 98.5 29 ALA B O 1
ATOM 1526 N N . LEU B 1 30 ? -9.359 1.365 7.352 1 98.75 30 LEU B N 1
ATOM 1527 C CA . LEU B 1 30 ? -9.641 1.809 8.711 1 98.75 30 LEU B CA 1
ATOM 1528 C C . LEU B 1 30 ? -9.625 3.33 8.805 1 98.75 30 LEU B C 1
ATOM 1530 O O . LEU B 1 30 ? -10.43 3.924 9.516 1 98.75 30 LEU B O 1
ATOM 1534 N N . PHE B 1 31 ? -8.695 3.977 8.125 1 98.81 31 PHE B N 1
ATOM 1535 C CA . PHE B 1 31 ? -8.672 5.434 8.078 1 98.81 31 PHE B CA 1
ATOM 1536 C C . PHE B 1 31 ? -9.961 5.98 7.484 1 98.81 31 PHE B C 1
ATOM 1538 O O . PHE B 1 31 ? -10.602 6.855 8.07 1 98.81 31 PHE B O 1
ATOM 1545 N N . ILE B 1 32 ? -10.367 5.457 6.34 1 98.31 32 ILE B N 1
ATOM 1546 C CA . ILE B 1 32 ? -11.562 5.93 5.652 1 98.31 32 ILE B CA 1
ATOM 1547 C C . ILE B 1 32 ? -12.789 5.719 6.547 1 98.31 32 ILE B C 1
ATOM 1549 O O . ILE B 1 32 ? -13.641 6.602 6.66 1 98.31 32 ILE B O 1
ATOM 1553 N N . GLU B 1 33 ? -12.828 4.613 7.145 1 98.25 33 GLU B N 1
ATOM 1554 C CA . GLU B 1 33 ? -13.953 4.301 8.016 1 98.25 33 GLU B CA 1
ATOM 1555 C C . GLU B 1 33 ? -14.031 5.277 9.188 1 98.25 33 GLU B C 1
ATOM 1557 O O . GLU B 1 33 ? -15.086 5.875 9.438 1 98.25 33 GLU B O 1
ATOM 1562 N N . GLU B 1 34 ? -12.922 5.473 9.914 1 98.31 34 GLU B N 1
ATOM 1563 C CA . GLU B 1 34 ? -12.914 6.301 11.117 1 98.31 34 GLU B CA 1
ATOM 1564 C C . GLU B 1 34 ? -13.047 7.781 10.766 1 98.31 34 GLU B C 1
ATOM 1566 O O . GLU B 1 34 ? -13.578 8.562 11.555 1 98.31 34 GLU B O 1
ATOM 1571 N N . CYS B 1 35 ? -12.633 8.18 9.57 1 98.38 35 CYS B N 1
ATOM 1572 C CA . CYS B 1 35 ? -12.617 9.586 9.172 1 98.38 35 CYS B CA 1
ATOM 1573 C C . CYS B 1 35 ? -13.711 9.883 8.148 1 98.38 35 CYS B C 1
ATOM 1575 O O . CYS B 1 35 ? -13.648 10.883 7.441 1 98.38 35 CYS B O 1
ATOM 1577 N N . LYS B 1 36 ? -14.695 9.039 8.07 1 97.5 36 LYS B N 1
ATOM 1578 C CA . LYS B 1 36 ? -15.742 9.109 7.059 1 97.5 36 LYS B CA 1
ATOM 1579 C C . LYS B 1 36 ? -16.438 10.461 7.074 1 97.5 36 LYS B C 1
ATOM 1581 O O . LYS B 1 36 ? -16.781 11.008 6.023 1 97.5 36 LYS B O 1
ATOM 1586 N N . ALA B 1 37 ? -16.625 11.102 8.164 1 97.31 37 ALA B N 1
ATOM 1587 C CA . ALA B 1 37 ? -17.375 12.352 8.328 1 97.31 37 ALA B CA 1
ATOM 1588 C C . ALA B 1 37 ? -16.641 13.516 7.656 1 97.31 37 ALA B C 1
ATOM 1590 O O . ALA B 1 37 ? -17.25 14.555 7.375 1 97.31 37 ALA B O 1
ATOM 1591 N N . PHE B 1 38 ? -15.367 13.297 7.34 1 97.44 38 PHE B N 1
ATOM 1592 C CA . PHE B 1 38 ? -14.555 14.414 6.863 1 97.44 38 PHE B CA 1
ATOM 1593 C C . PHE B 1 38 ? -14.273 14.281 5.371 1 97.44 38 PHE B C 1
ATOM 1595 O O . PHE B 1 38 ? -13.773 15.211 4.742 1 97.44 38 PHE B O 1
ATOM 1602 N N . ASP B 1 39 ? -14.516 13.109 4.84 1 95.88 39 ASP B N 1
ATOM 1603 C CA . ASP B 1 39 ? -14.328 12.836 3.42 1 95.88 39 ASP B CA 1
ATOM 1604 C C . ASP B 1 39 ? -12.898 13.148 2.982 1 95.88 39 ASP B C 1
ATOM 1606 O O . ASP B 1 39 ? -1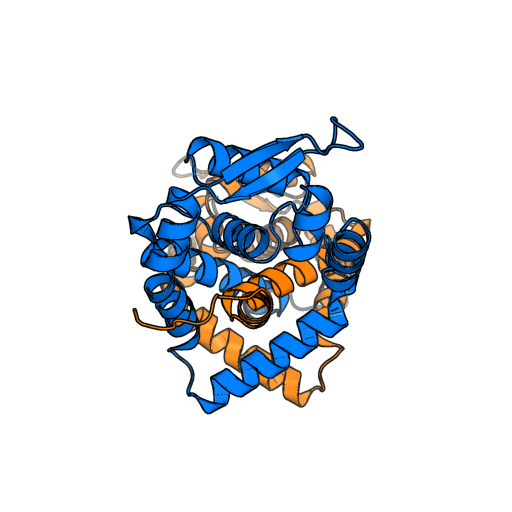2.688 13.891 2.021 1 95.88 39 ASP B O 1
ATOM 1610 N N . LEU B 1 40 ? -11.906 12.742 3.635 1 97.94 40 LEU B N 1
ATOM 1611 C CA . LEU B 1 40 ? -10.484 12.875 3.34 1 97.94 40 LEU B CA 1
ATOM 1612 C C . LEU B 1 40 ? -9.828 11.508 3.191 1 97.94 40 LEU B C 1
ATOM 1614 O O . LEU B 1 40 ? -10.125 10.586 3.951 1 97.94 40 LEU B O 1
ATOM 1618 N N . THR B 1 41 ? -9.008 11.406 2.229 1 97.38 41 THR B N 1
ATOM 1619 C CA . THR B 1 41 ? -8.141 10.242 2.119 1 97.38 41 THR B CA 1
ATOM 1620 C C . THR B 1 41 ? -6.871 10.438 2.947 1 97.38 41 THR B C 1
ATOM 1622 O O . THR B 1 41 ? -6.566 11.555 3.373 1 97.38 41 THR B O 1
ATOM 1625 N N . PRO B 1 42 ? -6.117 9.344 3.135 1 97.81 42 PRO B N 1
ATOM 1626 C CA . PRO B 1 42 ? -4.863 9.477 3.883 1 97.81 42 PRO B CA 1
ATOM 1627 C C . PRO B 1 42 ? -3.889 10.453 3.23 1 97.81 42 PRO B C 1
ATOM 1629 O O . PRO B 1 42 ? -3.248 11.25 3.924 1 97.81 42 PRO B O 1
ATOM 1632 N N . VAL B 1 43 ? -3.818 10.453 1.916 1 97.44 43 VAL B N 1
ATOM 1633 C CA . VAL B 1 43 ? -2.855 11.312 1.23 1 97.44 43 VAL B CA 1
ATOM 1634 C C . VAL B 1 43 ? -3.309 12.766 1.315 1 97.44 43 VAL B C 1
ATOM 1636 O O . VAL B 1 43 ? -2.484 13.672 1.454 1 97.44 43 VAL B O 1
ATOM 1639 N N . GLN B 1 44 ? -4.59 13.016 1.186 1 98.19 44 GLN B N 1
ATOM 1640 C CA . GLN B 1 44 ? -5.109 14.359 1.371 1 98.19 44 GLN B CA 1
ATOM 1641 C C . GLN B 1 44 ? -4.824 14.875 2.781 1 98.19 44 GLN B C 1
ATOM 1643 O O . GLN B 1 44 ? -4.43 16.031 2.959 1 98.19 44 GLN B O 1
ATOM 1648 N N . TYR B 1 45 ? -5.016 14.016 3.729 1 98.25 45 TYR B N 1
ATOM 1649 C CA . TYR B 1 45 ? -4.703 14.344 5.113 1 98.25 45 TYR B CA 1
ATOM 1650 C C . TYR B 1 45 ? -3.227 14.695 5.273 1 98.25 45 TYR B C 1
ATOM 1652 O O . TYR B 1 45 ? -2.887 15.727 5.863 1 98.25 45 TYR B O 1
ATOM 1660 N N . ALA B 1 46 ? -2.357 13.875 4.781 1 97.88 46 ALA B N 1
ATOM 1661 C CA . ALA B 1 46 ? -0.919 14.117 4.855 1 97.88 46 ALA B CA 1
ATOM 1662 C C . ALA B 1 46 ? -0.554 15.438 4.18 1 97.88 46 ALA B C 1
ATOM 1664 O O . ALA B 1 46 ? 0.288 16.188 4.684 1 97.88 46 ALA B O 1
ATOM 1665 N N . ALA B 1 47 ? -1.154 15.719 3.074 1 98.06 47 ALA B N 1
ATOM 1666 C CA . ALA B 1 47 ? -0.902 16.969 2.357 1 98.06 47 ALA B CA 1
ATOM 1667 C C . ALA B 1 47 ? -1.306 18.172 3.201 1 98.06 47 ALA B C 1
ATOM 1669 O O . ALA B 1 47 ? -0.573 19.156 3.27 1 98.06 47 ALA B O 1
ATOM 1670 N N . LEU B 1 48 ? -2.453 18.062 3.82 1 98.25 48 LEU B N 1
ATOM 1671 C CA . LEU B 1 48 ? -2.922 19.156 4.664 1 98.25 48 LEU B CA 1
ATOM 1672 C C . LEU B 1 48 ? -1.962 19.406 5.824 1 98.25 48 LEU B C 1
ATOM 1674 O O . LEU B 1 48 ? -1.667 20.547 6.16 1 98.25 48 LEU B O 1
ATOM 1678 N N . ILE B 1 49 ? -1.459 18.328 6.438 1 97.75 49 ILE B N 1
ATOM 1679 C CA . ILE B 1 49 ? -0.506 18.469 7.535 1 97.75 49 ILE B CA 1
ATOM 1680 C C . ILE B 1 49 ? 0.767 19.141 7.027 1 97.75 49 ILE B C 1
ATOM 1682 O O . ILE B 1 49 ? 1.29 20.062 7.672 1 97.75 49 ILE B O 1
ATOM 1686 N N . ALA B 1 50 ? 1.247 18.688 5.887 1 97.31 50 ALA B N 1
ATOM 1687 C CA . ALA B 1 50 ? 2.469 19.25 5.32 1 97.31 50 ALA B CA 1
ATOM 1688 C C . ALA B 1 50 ? 2.307 20.75 5.043 1 97.31 50 ALA B C 1
ATOM 1690 O O . ALA B 1 50 ? 3.184 21.547 5.375 1 97.31 50 ALA B O 1
ATOM 1691 N N . ILE B 1 51 ? 1.235 21.141 4.457 1 97.5 51 ILE B N 1
ATOM 1692 C CA . ILE B 1 51 ? 0.973 22.547 4.125 1 97.5 51 ILE B CA 1
ATOM 1693 C C . ILE B 1 51 ? 0.823 23.359 5.41 1 97.5 51 ILE B C 1
ATOM 1695 O O . ILE B 1 51 ? 1.268 24.5 5.477 1 97.5 51 ILE B O 1
ATOM 1699 N N . SER B 1 52 ? 0.135 22.781 6.375 1 96.94 52 SER B N 1
ATOM 1700 C CA . SER B 1 52 ? -0.021 23.438 7.668 1 96.94 52 SER B CA 1
ATOM 1701 C C . SER B 1 52 ? 1.332 23.688 8.328 1 96.94 52 SER B C 1
ATOM 1703 O O . SER B 1 52 ? 1.555 24.75 8.906 1 96.94 52 SER B O 1
ATOM 1705 N N . THR B 1 53 ? 2.246 22.75 8.227 1 95 53 THR B N 1
ATOM 1706 C CA . THR B 1 53 ? 3.555 22.797 8.867 1 95 53 THR B CA 1
ATOM 1707 C C . THR B 1 53 ? 4.508 23.703 8.094 1 95 53 THR B C 1
ATOM 1709 O O . THR B 1 53 ? 5.414 24.312 8.68 1 95 53 THR B O 1
ATOM 1712 N N . HIS B 1 54 ? 4.293 23.781 6.812 1 94.75 54 HIS B N 1
ATOM 1713 C CA . HIS B 1 54 ? 5.152 24.578 5.945 1 94.75 54 HIS B CA 1
ATOM 1714 C C . HIS B 1 54 ? 4.328 25.453 5 1 94.75 54 HIS B C 1
ATOM 1716 O O . HIS B 1 54 ? 4.348 25.234 3.785 1 94.75 54 HIS B O 1
ATOM 1722 N N . PRO B 1 55 ? 3.75 26.5 5.594 1 96.12 55 PRO B N 1
ATOM 1723 C CA . PRO B 1 55 ? 2.957 27.375 4.734 1 96.12 55 PRO B CA 1
ATOM 1724 C C . PRO B 1 55 ? 3.766 27.953 3.574 1 96.12 55 PRO B C 1
ATOM 1726 O O . PRO B 1 55 ? 4.891 28.422 3.775 1 96.12 55 PRO B O 1
ATOM 1729 N N . GLY B 1 56 ? 3.229 27.828 2.41 1 96.38 56 GLY B N 1
ATOM 1730 C CA . GLY B 1 56 ? 3.91 28.344 1.235 1 96.38 56 GLY B CA 1
ATOM 1731 C C . GLY B 1 56 ? 4.727 27.297 0.505 1 96.38 56 GLY B C 1
ATOM 1732 O O . GLY B 1 56 ? 5.41 27.609 -0.473 1 96.38 56 GLY B O 1
ATOM 1733 N N . ILE B 1 57 ? 4.66 26.109 0.943 1 96.19 57 ILE B N 1
ATOM 1734 C CA . ILE B 1 57 ? 5.336 25.016 0.245 1 96.19 57 ILE B CA 1
ATOM 1735 C C . ILE B 1 57 ? 4.758 24.875 -1.159 1 96.19 57 ILE B C 1
ATOM 1737 O O . ILE B 1 57 ? 3.545 25 -1.355 1 96.19 57 ILE B O 1
ATOM 1741 N N . ASP B 1 58 ? 5.613 24.562 -2.115 1 95.44 58 ASP B N 1
ATOM 1742 C CA . ASP B 1 58 ? 5.109 24.344 -3.467 1 95.44 58 ASP B CA 1
ATOM 1743 C C . ASP B 1 58 ? 4.898 22.859 -3.736 1 95.44 58 ASP B C 1
ATOM 1745 O O . ASP B 1 58 ? 5.219 22.016 -2.893 1 95.44 58 ASP B O 1
ATOM 1749 N N . ALA B 1 59 ? 4.367 22.547 -4.906 1 95.44 59 ALA B N 1
ATOM 1750 C CA . ALA B 1 59 ? 3.982 21.172 -5.234 1 95.44 59 ALA B CA 1
ATOM 1751 C C . ALA B 1 59 ? 5.203 20.25 -5.262 1 95.44 59 ALA B C 1
ATOM 1753 O O . ALA B 1 59 ? 5.125 19.094 -4.84 1 95.44 59 ALA B O 1
ATOM 1754 N N . THR B 1 60 ? 6.289 20.766 -5.75 1 93.88 60 THR B N 1
ATOM 1755 C CA . THR B 1 60 ? 7.508 19.969 -5.852 1 93.88 60 THR B CA 1
ATOM 1756 C C . THR B 1 60 ? 8.023 19.594 -4.465 1 93.88 60 THR B C 1
ATOM 1758 O O . THR B 1 60 ? 8.297 18.422 -4.203 1 93.88 60 THR B O 1
ATOM 1761 N N . ARG B 1 61 ? 8.102 20.5 -3.613 1 95 61 ARG B N 1
ATOM 1762 C CA . ARG B 1 61 ? 8.562 20.234 -2.252 1 95 61 ARG B CA 1
ATOM 1763 C C . ARG B 1 61 ? 7.551 19.391 -1.483 1 95 61 ARG B C 1
ATOM 1765 O O . ARG B 1 61 ? 7.93 18.547 -0.679 1 95 61 ARG B O 1
ATOM 1772 N N . LEU B 1 62 ? 6.293 19.656 -1.714 1 96.88 62 LEU B N 1
ATOM 1773 C CA . LEU B 1 62 ? 5.254 18.844 -1.091 1 96.88 62 LEU B CA 1
ATOM 1774 C C . LEU B 1 62 ? 5.426 17.375 -1.445 1 96.88 62 LEU B C 1
ATOM 1776 O O . LEU B 1 62 ? 5.316 16.516 -0.577 1 96.88 62 LEU B O 1
ATOM 1780 N N . SER B 1 63 ? 5.668 17.078 -2.703 1 96.38 63 SER B N 1
ATOM 1781 C CA . SER B 1 63 ? 5.902 15.711 -3.162 1 96.38 63 SER B CA 1
ATOM 1782 C C . SER B 1 63 ? 7.043 15.055 -2.391 1 96.38 63 SER B C 1
ATOM 1784 O O . SER B 1 63 ? 6.934 13.898 -1.976 1 96.38 63 SER B O 1
ATOM 1786 N N . ALA B 1 64 ? 8.109 15.82 -2.115 1 95.12 64 ALA B N 1
ATOM 1787 C CA . ALA B 1 64 ? 9.297 15.32 -1.42 1 95.12 64 ALA B CA 1
ATOM 1788 C C . ALA B 1 64 ? 9.008 15.078 0.058 1 95.12 64 ALA B C 1
ATOM 1790 O O . ALA B 1 64 ? 9.562 14.164 0.667 1 95.12 64 ALA B O 1
ATOM 1791 N N . VAL B 1 65 ? 8.117 15.844 0.606 1 96 65 VAL B N 1
ATOM 1792 C CA . VAL B 1 65 ? 7.828 15.812 2.037 1 96 65 VAL B CA 1
ATOM 1793 C C . VAL B 1 65 ? 6.84 14.688 2.342 1 96 65 VAL B C 1
ATOM 1795 O O . VAL B 1 65 ? 6.906 14.07 3.404 1 96 65 VAL B O 1
ATOM 1798 N N . ILE B 1 66 ? 5.984 14.375 1.438 1 96.31 66 ILE B N 1
ATOM 1799 C CA . ILE B 1 66 ? 4.957 13.367 1.671 1 96.31 66 ILE B CA 1
ATOM 1800 C C . ILE B 1 66 ? 5.375 12.047 1.021 1 96.31 66 ILE B C 1
ATOM 1802 O O . ILE B 1 66 ? 4.766 11.008 1.273 1 96.31 66 ILE B O 1
ATOM 1806 N N . ALA B 1 67 ? 6.371 12.055 0.143 1 96.69 67 ALA B N 1
ATOM 1807 C CA . ALA B 1 67 ? 6.863 10.883 -0.578 1 96.69 67 ALA B CA 1
ATOM 1808 C C . ALA B 1 67 ? 5.773 10.289 -1.468 1 96.69 67 ALA B C 1
ATOM 1810 O O . ALA B 1 67 ? 5.508 9.086 -1.415 1 96.69 67 ALA B O 1
ATOM 1811 N N . PHE B 1 68 ? 5.203 11.133 -2.344 1 96.38 68 PHE B N 1
ATOM 1812 C CA . PHE B 1 68 ? 4.27 10.789 -3.408 1 96.38 68 PHE B CA 1
ATOM 1813 C C . PHE B 1 68 ? 4.68 11.445 -4.723 1 96.38 68 PHE B C 1
ATOM 1815 O O . PHE B 1 68 ? 5.238 12.547 -4.723 1 96.38 68 PHE B O 1
ATOM 1822 N N . ASP B 1 69 ? 4.312 10.805 -5.773 1 94.69 69 ASP B N 1
ATOM 1823 C CA . ASP B 1 69 ? 4.684 11.367 -7.062 1 94.69 69 ASP B CA 1
ATOM 1824 C C . ASP B 1 69 ? 3.914 12.656 -7.336 1 94.69 69 ASP B C 1
ATOM 1826 O O . ASP B 1 69 ? 2.789 12.828 -6.863 1 94.69 69 ASP B O 1
ATOM 1830 N N . ARG B 1 70 ? 4.465 13.453 -8.188 1 91.75 70 ARG B N 1
ATOM 1831 C CA . ARG B 1 70 ? 3.932 14.781 -8.477 1 91.75 70 ARG B CA 1
ATOM 1832 C C . ARG B 1 70 ? 2.574 14.688 -9.164 1 91.75 70 ARG B C 1
ATOM 1834 O O . ARG B 1 70 ? 1.685 15.5 -8.906 1 91.75 70 ARG B O 1
ATOM 1841 N N . SER B 1 71 ? 2.455 13.742 -10.07 1 93.06 71 SER B N 1
ATOM 1842 C CA . SER B 1 71 ? 1.191 13.609 -10.781 1 93.06 71 SER B CA 1
ATOM 1843 C C . SER B 1 71 ? 0.041 13.312 -9.828 1 93.06 71 SER B C 1
ATOM 1845 O O . SER B 1 71 ? -1.016 13.945 -9.906 1 93.06 71 SER B O 1
ATOM 1847 N N . THR B 1 72 ? 0.277 12.391 -8.883 1 92.69 72 THR B N 1
ATOM 1848 C CA . THR B 1 72 ? -0.728 12.062 -7.879 1 92.69 72 THR B CA 1
ATOM 1849 C C . THR B 1 72 ? -1.02 13.266 -6.988 1 92.69 72 THR B C 1
ATOM 1851 O O . THR B 1 72 ? -2.182 13.578 -6.719 1 92.69 72 THR B O 1
ATOM 1854 N N . LEU B 1 73 ? -0.012 13.953 -6.629 1 95.94 73 LEU B N 1
ATOM 1855 C CA . LEU B 1 73 ? -0.195 15.07 -5.715 1 95.94 73 LEU B CA 1
ATOM 1856 C C . LEU B 1 73 ? -0.908 16.234 -6.402 1 95.94 73 LEU B C 1
ATOM 1858 O O . LEU B 1 73 ? -1.65 16.969 -5.766 1 95.94 73 LEU B O 1
ATOM 1862 N N . GLY B 1 74 ? -0.647 16.391 -7.727 1 96.88 74 GLY B N 1
ATOM 1863 C CA . GLY B 1 74 ? -1.408 17.391 -8.469 1 96.88 74 GLY B CA 1
ATOM 1864 C C . GLY B 1 74 ? -2.908 17.219 -8.328 1 96.88 74 GLY B C 1
ATOM 1865 O O . GLY B 1 74 ? -3.625 18.172 -8.031 1 96.88 74 GLY B O 1
ATOM 1866 N N . ASN B 1 75 ? -3.352 15.969 -8.461 1 97.38 75 ASN B N 1
ATOM 1867 C CA . ASN B 1 75 ? -4.766 15.648 -8.312 1 97.38 75 ASN B CA 1
ATOM 1868 C C . ASN B 1 75 ? -5.242 15.883 -6.879 1 97.38 75 ASN B C 1
ATOM 1870 O O . ASN B 1 75 ? -6.359 16.359 -6.664 1 97.38 75 ASN B O 1
ATOM 1874 N N . VAL B 1 76 ? -4.426 15.562 -5.953 1 98.19 76 VAL B N 1
ATOM 1875 C CA . VAL B 1 76 ? -4.742 15.742 -4.543 1 98.19 76 VAL B CA 1
ATOM 1876 C C . VAL B 1 76 ? -4.918 17.219 -4.234 1 98.19 76 VAL B C 1
ATOM 1878 O O . VAL B 1 76 ? -5.891 17.625 -3.586 1 98.19 76 VAL B O 1
ATOM 1881 N N . ILE B 1 77 ? -3.996 18.031 -4.738 1 98.31 77 ILE B N 1
ATOM 1882 C CA . ILE B 1 77 ? -4.031 19.469 -4.523 1 98.31 77 ILE B CA 1
ATOM 1883 C C . ILE B 1 77 ? -5.297 20.062 -5.148 1 98.31 77 ILE B C 1
ATOM 1885 O O . ILE B 1 77 ? -5.984 20.875 -4.531 1 98.31 77 ILE B O 1
ATOM 1889 N N . GLU B 1 78 ? -5.633 19.625 -6.309 1 98.31 78 GLU B N 1
ATOM 1890 C CA . GLU B 1 78 ? -6.844 20.094 -6.988 1 98.31 78 GLU B CA 1
ATOM 1891 C C . GLU B 1 78 ? -8.094 19.766 -6.172 1 98.31 78 GLU B C 1
ATOM 1893 O O . GLU B 1 78 ? -8.984 20.609 -6.027 1 98.31 78 GLU B O 1
ATOM 1898 N N . ARG B 1 79 ? -8.172 18.609 -5.645 1 98.38 79 ARG B N 1
ATOM 1899 C CA . ARG B 1 79 ? -9.32 18.188 -4.859 1 98.38 79 ARG B CA 1
ATOM 1900 C C . ARG B 1 79 ? -9.438 18.984 -3.562 1 98.38 79 ARG B C 1
ATOM 1902 O O . ARG B 1 79 ? -10.531 19.391 -3.17 1 98.38 79 ARG B O 1
ATOM 1909 N N . LEU B 1 80 ? -8.297 19.188 -2.912 1 98.62 80 LEU B N 1
ATOM 1910 C CA . LEU B 1 80 ? -8.289 19.953 -1.668 1 98.62 80 LEU B CA 1
ATOM 1911 C C . LEU B 1 80 ? -8.703 21.406 -1.915 1 98.62 80 LEU B C 1
ATOM 1913 O O . LEU B 1 80 ? -9.391 22 -1.084 1 98.62 80 LEU B O 1
ATOM 1917 N N . GLN B 1 81 ? -8.25 21.953 -3.023 1 98.69 81 GLN B N 1
ATOM 1918 C CA . GLN B 1 81 ? -8.664 23.297 -3.404 1 98.69 81 GLN B CA 1
ATOM 1919 C C . GLN B 1 81 ? -10.164 23.344 -3.695 1 98.69 81 GLN B C 1
ATOM 1921 O O . GLN B 1 81 ? -10.844 24.281 -3.285 1 98.69 81 GLN B O 1
ATOM 1926 N N . ALA B 1 82 ? -10.648 22.359 -4.383 1 98.5 82 ALA B N 1
ATOM 1927 C CA . ALA B 1 82 ? -12.07 22.281 -4.699 1 98.5 82 ALA B CA 1
ATOM 1928 C C . ALA B 1 82 ? -12.914 22.203 -3.426 1 98.5 82 ALA B C 1
ATOM 1930 O O . ALA B 1 82 ? -14.023 22.75 -3.379 1 98.5 82 ALA B O 1
ATOM 1931 N N . LYS B 1 83 ? -12.391 21.625 -2.354 1 98 83 LYS B N 1
ATOM 1932 C CA . LYS B 1 83 ? -13.062 21.516 -1.061 1 98 83 LYS B CA 1
ATOM 1933 C C . LYS B 1 83 ? -12.898 22.812 -0.253 1 98 83 LYS B C 1
ATOM 1935 O O . LYS B 1 83 ? -13.406 22.922 0.863 1 98 83 LYS B O 1
ATOM 1940 N N . ALA B 1 84 ? -12.086 23.688 -0.813 1 98.56 84 ALA B N 1
ATOM 1941 C CA . ALA B 1 84 ? -11.797 24.984 -0.188 1 98.56 84 ALA B CA 1
ATOM 1942 C C . ALA B 1 84 ? -10.961 24.797 1.077 1 98.56 84 ALA B C 1
ATOM 1944 O O . ALA B 1 84 ? -11.086 25.578 2.025 1 98.56 84 ALA B O 1
ATOM 1945 N N . PHE B 1 85 ? -10.156 23.781 1.129 1 98.75 85 PHE B N 1
ATOM 1946 C CA . PHE B 1 85 ? -9.297 23.531 2.285 1 98.75 85 PHE B CA 1
ATOM 1947 C C . PHE B 1 85 ? -7.941 24.203 2.104 1 98.75 85 PHE B C 1
ATOM 1949 O O . PHE B 1 85 ? -7.227 24.438 3.078 1 98.75 85 PHE B O 1
ATOM 1956 N N . ILE B 1 86 ? -7.586 24.5 0.788 1 98.81 86 ILE B N 1
ATOM 1957 C CA . ILE B 1 86 ? -6.32 25.172 0.515 1 98.81 86 ILE B CA 1
ATOM 1958 C C . ILE B 1 86 ? -6.527 26.234 -0.555 1 98.81 86 ILE B C 1
ATOM 1960 O O . ILE B 1 86 ? -7.543 26.234 -1.256 1 98.81 86 ILE B O 1
ATOM 1964 N N . VAL B 1 87 ? -5.566 27.125 -0.661 1 98.75 87 VAL B N 1
ATOM 1965 C CA . VAL B 1 87 ? -5.477 28.094 -1.743 1 98.75 87 VAL B CA 1
ATOM 1966 C C . VAL B 1 87 ? -4.074 28.078 -2.342 1 98.75 87 VAL B C 1
ATOM 1968 O O . VAL B 1 87 ? -3.115 27.672 -1.681 1 98.75 87 VAL B O 1
ATOM 1971 N N . ARG B 1 88 ? -4.035 28.438 -3.527 1 98 88 ARG B N 1
ATOM 1972 C CA . ARG B 1 88 ? -2.775 28.594 -4.25 1 98 88 ARG B CA 1
ATOM 1973 C C . ARG B 1 88 ? -2.492 30.047 -4.555 1 98 88 ARG B C 1
ATOM 1975 O O . ARG B 1 88 ? -3.377 30.781 -5.008 1 98 88 ARG B O 1
ATOM 1982 N N . LYS B 1 89 ? -1.298 30.469 -4.27 1 97.69 89 LYS B N 1
ATOM 1983 C CA . LYS B 1 89 ? -0.861 31.828 -4.586 1 97.69 89 LYS B CA 1
ATOM 1984 C C . LYS B 1 89 ? 0.436 31.812 -5.391 1 97.69 89 LYS B C 1
ATOM 1986 O O . LYS B 1 89 ? 1.333 31.016 -5.117 1 97.69 89 LYS B O 1
ATOM 1991 N N . PRO B 1 90 ? 0.535 32.719 -6.316 1 96.44 90 PRO B N 1
ATOM 1992 C CA . PRO B 1 90 ? 1.79 32.75 -7.07 1 96.44 90 PRO B CA 1
ATOM 1993 C C . PRO B 1 90 ? 2.973 33.219 -6.219 1 96.44 90 PRO B C 1
ATOM 1995 O O . PRO B 1 90 ? 2.824 34.094 -5.371 1 96.44 90 PRO B O 1
ATOM 1998 N N . ALA B 1 91 ? 4.105 32.625 -6.484 1 94.12 91 ALA B N 1
ATOM 1999 C CA . ALA B 1 91 ? 5.324 33.062 -5.812 1 94.12 91 ALA B CA 1
ATOM 2000 C C . ALA B 1 91 ? 5.773 34.438 -6.344 1 94.12 91 ALA B C 1
ATOM 2002 O O . ALA B 1 91 ? 5.684 34.688 -7.547 1 94.12 91 ALA B O 1
ATOM 2003 N N . PRO B 1 92 ? 6.273 35.156 -5.48 1 92.69 92 PRO B N 1
ATOM 2004 C CA . PRO B 1 92 ? 6.691 36.5 -5.895 1 92.69 92 PRO B CA 1
ATOM 2005 C C . PRO B 1 92 ? 7.816 36.469 -6.926 1 92.69 92 PRO B C 1
ATOM 2007 O O . PRO B 1 92 ? 7.824 37.281 -7.855 1 92.69 92 PRO B O 1
ATOM 2010 N N . GLU B 1 93 ? 8.742 35.625 -6.793 1 91.44 93 GLU B N 1
ATOM 2011 C CA . GLU B 1 93 ? 9.938 35.594 -7.633 1 91.44 93 GLU B CA 1
ATOM 2012 C C . GLU B 1 93 ? 9.68 34.844 -8.938 1 91.44 93 GLU B C 1
ATOM 2014 O O . GLU B 1 93 ? 10.383 35.062 -9.93 1 91.44 93 GLU B O 1
ATOM 2019 N N . ASP B 1 94 ? 8.805 33.938 -8.922 1 91.5 94 ASP B N 1
ATOM 2020 C CA . ASP B 1 94 ? 8.453 33.125 -10.086 1 91.5 94 ASP B CA 1
ATOM 2021 C C . ASP B 1 94 ? 6.961 32.812 -10.094 1 91.5 94 ASP B C 1
ATOM 2023 O O . ASP B 1 94 ? 6.527 31.844 -9.469 1 91.5 94 ASP B O 1
ATOM 2027 N N . LYS B 1 95 ? 6.203 33.438 -10.852 1 91.31 95 LYS B N 1
ATOM 2028 C CA . LYS B 1 95 ? 4.746 33.375 -10.828 1 91.31 95 LYS B CA 1
ATOM 2029 C C . LYS B 1 95 ? 4.266 32 -11.32 1 91.31 95 LYS B C 1
ATOM 2031 O O . LYS B 1 95 ? 3.115 31.625 -11.094 1 91.31 95 LYS B O 1
ATOM 2036 N N . ARG B 1 96 ? 5.07 31.25 -11.945 1 91.19 96 ARG B N 1
ATOM 2037 C CA . ARG B 1 96 ? 4.719 29.906 -12.398 1 91.19 96 ARG B CA 1
ATOM 2038 C C . ARG B 1 96 ? 4.668 28.922 -11.234 1 91.19 96 ARG B C 1
ATOM 2040 O O . ARG B 1 96 ? 4.039 27.859 -11.328 1 91.19 96 ARG B O 1
ATOM 2047 N N . VAL B 1 97 ? 5.387 29.344 -10.18 1 93.38 97 VAL B N 1
ATOM 2048 C CA . VAL B 1 97 ? 5.387 28.516 -8.969 1 93.38 97 VAL B CA 1
ATOM 2049 C C . VAL B 1 97 ? 4.207 28.906 -8.078 1 93.38 97 VAL B C 1
ATOM 2051 O O . VAL B 1 97 ? 4.004 30.078 -7.781 1 93.38 97 VAL B O 1
ATOM 2054 N N . LYS B 1 98 ? 3.457 27.891 -7.727 1 96.44 98 LYS B N 1
ATOM 2055 C CA . LYS B 1 98 ? 2.309 28.141 -6.859 1 96.44 98 LYS B CA 1
ATOM 2056 C C . LYS B 1 98 ? 2.586 27.672 -5.434 1 96.44 98 LYS B C 1
ATOM 2058 O O . LYS B 1 98 ? 2.98 26.516 -5.215 1 96.44 98 LYS B O 1
ATOM 2063 N N . LEU B 1 99 ? 2.361 28.609 -4.574 1 97.81 99 LEU B N 1
ATOM 2064 C CA . LEU B 1 99 ? 2.549 28.344 -3.152 1 97.81 99 LEU B CA 1
ATOM 2065 C C . LEU B 1 99 ? 1.234 27.938 -2.498 1 97.81 99 LEU B C 1
ATOM 2067 O O . LEU B 1 99 ? 0.18 28.5 -2.803 1 97.81 99 LEU B O 1
ATOM 2071 N N . LEU B 1 100 ? 1.305 26.969 -1.605 1 98.38 100 LEU B N 1
ATOM 2072 C CA . LEU B 1 100 ? 0.11 26.375 -1.021 1 98.38 100 LEU B CA 1
ATOM 2073 C C . LEU B 1 100 ? -0.09 26.844 0.414 1 98.38 100 LEU B C 1
ATOM 2075 O O . LEU B 1 100 ? 0.853 26.844 1.209 1 98.38 100 LEU B O 1
ATOM 2079 N N . TYR B 1 101 ? -1.341 27.234 0.703 1 98.69 101 TYR B N 1
ATOM 2080 C CA . TYR B 1 101 ? -1.709 27.656 2.047 1 98.69 101 TYR B CA 1
ATOM 2081 C C . TYR B 1 101 ? -3.029 27.031 2.477 1 98.69 101 TYR B C 1
ATOM 2083 O O . TYR B 1 101 ? -3.928 26.844 1.655 1 98.69 101 TYR B O 1
ATOM 2091 N N . LEU B 1 102 ? -3.141 26.797 3.787 1 98.25 102 LEU B N 1
ATOM 2092 C CA . LEU B 1 102 ? -4.438 26.359 4.305 1 98.25 102 LEU B CA 1
ATOM 2093 C C . LEU B 1 102 ? -5.414 27.531 4.348 1 98.25 102 LEU B C 1
ATOM 2095 O O . LEU B 1 102 ? -5.031 28.656 4.676 1 98.25 102 LEU B O 1
ATOM 2099 N N . THR B 1 103 ? -6.648 27.234 4.066 1 98.69 103 THR B N 1
ATOM 2100 C CA . THR B 1 103 ? -7.715 28.172 4.434 1 98.69 103 THR B CA 1
ATOM 2101 C C . THR B 1 103 ? -8.117 27.984 5.895 1 98.69 103 THR B C 1
ATOM 2103 O O . THR B 1 103 ? -7.621 27.078 6.566 1 98.69 103 THR B O 1
ATOM 2106 N N . LYS B 1 104 ? -9.016 28.859 6.398 1 98.25 104 LYS B N 1
ATOM 2107 C CA . LYS B 1 104 ? -9.586 28.688 7.73 1 98.25 104 LYS B CA 1
ATOM 2108 C C . LYS B 1 104 ? -10.32 27.344 7.836 1 98.25 104 LYS B C 1
ATOM 2110 O O . LYS B 1 104 ? -10.211 26.656 8.844 1 98.25 104 LYS B O 1
ATOM 2115 N N . ALA B 1 105 ? -11.008 26.984 6.793 1 98.25 105 ALA B N 1
ATOM 2116 C CA . ALA B 1 105 ? -11.734 25.719 6.75 1 98.25 105 ALA B CA 1
ATOM 2117 C C . ALA B 1 105 ? -10.773 24.531 6.773 1 98.25 105 ALA B C 1
ATOM 2119 O O . ALA B 1 105 ? -11.031 23.531 7.441 1 98.25 105 ALA B O 1
ATOM 2120 N N . GLY B 1 106 ? -9.672 24.656 6 1 98.12 106 GLY B N 1
ATOM 2121 C CA . GLY B 1 106 ? -8.656 23.625 5.988 1 98.12 106 GLY B CA 1
ATOM 2122 C C . GLY B 1 106 ? -8.016 23.406 7.348 1 98.12 106 GLY B C 1
ATOM 2123 O O . GLY B 1 106 ? -7.816 22.266 7.766 1 98.12 106 GLY B O 1
ATOM 2124 N N . ALA B 1 107 ? -7.766 24.484 8 1 97.12 107 ALA B N 1
ATOM 2125 C CA . ALA B 1 107 ? -7.191 24.391 9.344 1 97.12 107 ALA B CA 1
ATOM 2126 C C . ALA B 1 107 ? -8.18 23.766 10.32 1 97.12 107 ALA B C 1
ATOM 2128 O O . ALA B 1 107 ? -7.801 22.953 11.164 1 97.12 107 ALA B O 1
ATOM 2129 N N . ALA B 1 108 ? -9.414 24.141 10.219 1 97.06 108 ALA B N 1
ATOM 2130 C CA . ALA B 1 108 ? -10.461 23.641 11.109 1 97.06 108 ALA B CA 1
ATOM 2131 C C . ALA B 1 108 ? -10.656 22.141 10.938 1 97.06 108 ALA B C 1
ATOM 2133 O O . ALA B 1 108 ? -10.758 21.406 11.922 1 97.06 108 ALA B O 1
ATOM 2134 N N . VAL B 1 109 ? -10.688 21.641 9.727 1 97.12 109 VAL B N 1
ATOM 2135 C CA . VAL B 1 109 ? -10.914 20.219 9.484 1 97.12 109 VAL B CA 1
ATOM 2136 C C . VAL B 1 109 ? -9.727 19.422 10.016 1 97.12 109 VAL B C 1
ATOM 2138 O O . VAL B 1 109 ? -9.906 18.312 10.531 1 97.12 109 VAL B O 1
ATOM 2141 N N . LEU B 1 110 ? -8.547 19.938 9.852 1 95.31 110 LEU B N 1
ATOM 2142 C CA . LEU B 1 110 ? -7.352 19.25 10.344 1 95.31 110 LEU B CA 1
ATOM 2143 C C . LEU B 1 110 ? -7.406 19.094 11.859 1 95.31 110 LEU B C 1
ATOM 2145 O O . LEU B 1 110 ? -7.023 18.047 12.398 1 95.31 110 LEU B O 1
ATOM 2149 N N . ASP B 1 111 ? -7.887 20.078 12.5 1 94.75 111 ASP B N 1
ATOM 2150 C CA . ASP B 1 111 ? -8.016 20.016 13.953 1 94.75 111 ASP B CA 1
ATOM 2151 C C . ASP B 1 111 ? -9.094 19.031 14.375 1 94.75 111 ASP B C 1
ATOM 2153 O O . ASP B 1 111 ? -8.898 18.234 15.297 1 94.75 111 ASP B O 1
ATOM 2157 N N . GLN B 1 112 ? -10.133 19.016 13.68 1 97.12 112 GLN B N 1
ATOM 2158 C CA . GLN B 1 112 ? -11.312 18.25 14.055 1 97.12 112 GLN B CA 1
ATOM 2159 C C . GLN B 1 112 ? -11.109 16.766 13.758 1 97.12 112 GLN B C 1
ATOM 2161 O O . GLN B 1 112 ? -11.688 15.906 14.438 1 97.12 112 GLN B O 1
ATOM 2166 N N . ILE B 1 113 ? -10.281 16.469 12.82 1 97.56 113 ILE B N 1
ATOM 2167 C CA . ILE B 1 113 ? -10.18 15.094 12.328 1 97.56 113 ILE B CA 1
ATOM 2168 C C . ILE B 1 113 ? -9.219 14.305 13.211 1 97.56 113 ILE B C 1
ATOM 2170 O O . ILE B 1 113 ? -9.203 13.07 13.172 1 97.56 113 ILE B O 1
ATOM 2174 N N . MET B 1 114 ? -8.445 14.914 14.023 1 96.56 114 MET B N 1
ATOM 2175 C CA . MET B 1 114 ? -7.293 14.312 14.695 1 96.56 114 MET B CA 1
ATOM 2176 C C . MET B 1 114 ? -7.727 13.148 15.578 1 96.56 114 MET B C 1
ATOM 2178 O O . MET B 1 114 ? -7.113 12.086 15.555 1 96.56 114 MET B O 1
ATOM 2182 N N . PRO B 1 115 ? -8.828 13.281 16.344 1 97.31 115 PRO B N 1
ATOM 2183 C CA . PRO B 1 115 ? -9.258 12.141 17.172 1 97.31 115 PRO B CA 1
ATOM 2184 C C . PRO B 1 115 ? -9.594 10.906 16.328 1 97.31 115 PRO B C 1
ATOM 2186 O O . PRO B 1 115 ? -9.312 9.781 16.75 1 97.31 115 PRO B O 1
ATOM 2189 N N . SER B 1 116 ? -10.195 11.086 15.188 1 98.44 116 SER B N 1
ATOM 2190 C CA . SER B 1 116 ? -10.539 9.984 14.297 1 98.44 116 SER B CA 1
ATOM 2191 C C . SER B 1 116 ? -9.289 9.336 13.703 1 98.44 116 SER B C 1
ATOM 2193 O O . SER B 1 116 ? -9.203 8.117 13.594 1 98.44 116 SER B O 1
ATOM 2195 N N . VAL B 1 117 ? -8.281 10.195 13.328 1 98.06 117 VAL B N 1
ATOM 2196 C CA . VAL B 1 117 ? -7.02 9.68 12.805 1 98.06 117 VAL B CA 1
ATOM 2197 C C . VAL B 1 117 ? -6.328 8.828 13.867 1 98.06 117 VAL B C 1
ATOM 2199 O O . VAL B 1 117 ? -5.867 7.723 13.578 1 98.06 117 VAL B O 1
ATOM 2202 N N . ASP B 1 118 ? -6.316 9.32 15.07 1 97.44 118 ASP B N 1
ATOM 2203 C CA . ASP B 1 118 ? -5.688 8.594 16.172 1 97.44 118 ASP B CA 1
ATOM 2204 C C . ASP B 1 118 ? -6.371 7.25 16.406 1 97.44 118 ASP B C 1
ATOM 2206 O O . ASP B 1 118 ? -5.703 6.242 16.641 1 97.44 118 ASP B O 1
ATOM 2210 N N . LYS B 1 119 ? -7.648 7.285 16.328 1 98.31 119 LYS B N 1
ATOM 2211 C CA . LYS B 1 119 ? -8.414 6.055 16.5 1 98.31 119 LYS B CA 1
ATOM 2212 C C . LYS B 1 119 ? -8.078 5.047 15.398 1 98.31 119 LYS B C 1
ATOM 2214 O O . LYS B 1 119 ? -7.918 3.855 15.672 1 98.31 119 LYS B O 1
ATOM 2219 N N . ALA B 1 120 ? -7.992 5.473 14.172 1 98.44 120 ALA B N 1
ATOM 2220 C CA . ALA B 1 120 ? -7.633 4.598 13.055 1 98.44 120 ALA B CA 1
ATOM 2221 C C . ALA B 1 120 ? -6.262 3.969 13.273 1 98.44 120 ALA B C 1
ATOM 2223 O O . ALA B 1 120 ? -6.086 2.764 13.078 1 98.44 120 ALA B O 1
ATOM 2224 N N . GLN B 1 121 ? -5.289 4.816 13.672 1 97.81 121 GLN B N 1
ATOM 2225 C CA . GLN B 1 121 ? -3.938 4.328 13.922 1 97.81 121 GLN B CA 1
ATOM 2226 C C . GLN B 1 121 ? -3.932 3.268 15.023 1 97.81 121 GLN B C 1
ATOM 2228 O O . GLN B 1 121 ? -3.275 2.232 14.883 1 97.81 121 GLN B O 1
ATOM 2233 N N . ALA B 1 122 ? -4.684 3.502 16.062 1 98.06 122 ALA B N 1
ATOM 2234 C CA . ALA B 1 122 ? -4.734 2.588 17.203 1 98.06 122 ALA B CA 1
ATOM 2235 C C . ALA B 1 122 ? -5.406 1.271 16.812 1 98.06 122 ALA B C 1
ATOM 2237 O O . ALA B 1 122 ? -4.941 0.195 17.203 1 98.06 122 ALA B O 1
ATOM 2238 N N . ARG B 1 123 ? -6.461 1.339 16.094 1 98.31 123 ARG B N 1
ATOM 2239 C CA . ARG B 1 123 ? -7.234 0.162 15.711 1 98.31 123 ARG B CA 1
ATOM 2240 C C . ARG B 1 123 ? -6.398 -0.793 14.859 1 98.31 123 ARG B C 1
ATOM 2242 O O . ARG B 1 123 ? -6.531 -2.014 14.977 1 98.31 123 ARG B O 1
ATOM 2249 N N . MET B 1 124 ? -5.492 -0.282 14.047 1 97.81 124 MET B N 1
ATOM 2250 C CA . MET B 1 124 ? -4.652 -1.1 13.18 1 97.81 124 MET B CA 1
ATOM 2251 C C . MET B 1 124 ? -3.793 -2.059 14 1 97.81 124 MET B C 1
ATOM 2253 O O . MET B 1 124 ? -3.52 -3.18 13.562 1 97.81 124 MET B O 1
ATOM 2257 N N . LEU B 1 125 ? -3.398 -1.611 15.18 1 98.69 125 LEU B N 1
ATOM 2258 C CA . LEU B 1 125 ? -2.42 -2.355 15.961 1 98.69 125 LEU B CA 1
ATOM 2259 C C . LEU B 1 125 ? -3.08 -3.039 17.156 1 98.69 125 LEU B C 1
ATOM 2261 O O . LEU B 1 125 ? -2.428 -3.785 17.891 1 98.69 125 LEU B O 1
ATOM 2265 N N . GLN B 1 126 ? -4.379 -2.836 17.297 1 98.25 126 GLN B N 1
ATOM 2266 C CA . GLN B 1 126 ? -5.117 -3.242 18.5 1 98.25 126 GLN B CA 1
ATOM 2267 C C . GLN B 1 126 ? -4.977 -4.742 18.75 1 98.25 126 GLN B C 1
ATOM 2269 O O . GLN B 1 126 ? -4.992 -5.188 19.891 1 98.25 126 GLN B O 1
ATOM 2274 N N . PRO B 1 127 ? -4.805 -5.594 17.719 1 98.38 127 PRO B N 1
ATOM 2275 C CA . PRO B 1 127 ? -4.68 -7.035 17.938 1 98.38 127 PRO B CA 1
ATOM 2276 C C . PRO B 1 127 ? -3.373 -7.41 18.641 1 98.38 127 PRO B C 1
ATOM 2278 O O . PRO B 1 127 ? -3.229 -8.539 19.125 1 98.38 127 PRO B O 1
ATOM 2281 N N . LEU B 1 128 ? -2.42 -6.586 18.688 1 98.62 128 LEU B N 1
ATOM 2282 C CA . LEU B 1 128 ? -1.119 -6.875 19.281 1 98.62 128 LEU B CA 1
ATOM 2283 C C . LEU B 1 128 ? -1.042 -6.348 20.703 1 98.62 128 LEU B C 1
ATOM 2285 O O . LEU B 1 128 ? -1.651 -5.328 21.031 1 98.62 128 LEU B O 1
ATOM 2289 N N . LYS B 1 129 ? -0.275 -6.977 21.5 1 98.38 129 LYS B N 1
ATOM 2290 C CA . LYS B 1 129 ? 0.051 -6.445 22.812 1 98.38 129 LYS B CA 1
ATOM 2291 C C . LYS B 1 129 ? 0.929 -5.203 22.703 1 98.38 129 LYS B C 1
ATOM 2293 O O . LYS B 1 129 ? 1.657 -5.031 21.734 1 98.38 129 LYS B O 1
ATOM 2298 N N . PRO B 1 130 ? 0.916 -4.328 23.719 1 98 130 PRO B N 1
ATOM 2299 C CA . PRO B 1 130 ? 1.652 -3.062 23.656 1 98 130 PRO B CA 1
ATOM 2300 C C . PRO B 1 130 ? 3.141 -3.26 23.375 1 98 130 PRO B C 1
ATOM 2302 O O . PRO B 1 130 ? 3.723 -2.521 22.578 1 98 130 PRO B O 1
ATOM 2305 N N . ALA B 1 131 ? 3.713 -4.25 23.938 1 98.44 131 ALA B N 1
ATOM 2306 C CA . ALA B 1 131 ? 5.133 -4.496 23.719 1 98.44 131 ALA B CA 1
ATOM 2307 C C . ALA B 1 131 ? 5.398 -4.902 22.266 1 98.44 131 ALA B C 1
ATOM 2309 O O . ALA B 1 131 ? 6.402 -4.504 21.688 1 98.44 131 ALA B O 1
ATOM 2310 N N . ASP B 1 132 ? 4.484 -5.691 21.688 1 98.69 132 ASP B N 1
ATOM 2311 C CA . ASP B 1 132 ? 4.609 -6.133 20.312 1 98.69 132 ASP B CA 1
ATOM 2312 C C . ASP B 1 132 ? 4.414 -4.969 19.344 1 98.69 132 ASP B C 1
ATOM 2314 O O . ASP B 1 132 ? 5.078 -4.895 18.297 1 98.69 132 ASP B O 1
ATOM 2318 N N . ARG B 1 133 ? 3.549 -4.027 19.703 1 98.75 133 ARG B N 1
ATOM 2319 C CA . ARG B 1 133 ? 3.35 -2.832 18.891 1 98.75 133 ARG B CA 1
ATOM 2320 C C . ARG B 1 133 ? 4.637 -2.018 18.797 1 98.75 133 ARG B C 1
ATOM 2322 O O . ARG B 1 133 ? 5.023 -1.589 17.703 1 98.75 133 ARG B O 1
ATOM 2329 N N . LYS B 1 134 ? 5.227 -1.845 19.938 1 98.5 134 LYS B N 1
ATOM 2330 C CA . LYS B 1 134 ? 6.469 -1.081 19.984 1 98.5 134 LYS B CA 1
ATOM 2331 C C . LYS B 1 134 ? 7.559 -1.745 19.156 1 98.5 134 LYS B C 1
ATOM 2333 O O . LYS B 1 134 ? 8.258 -1.074 18.391 1 98.5 134 LYS B O 1
ATOM 2338 N N . THR B 1 135 ? 7.691 -3.051 19.281 1 98.75 135 THR B N 1
ATOM 2339 C CA . THR B 1 135 ? 8.68 -3.809 18.516 1 98.75 135 THR B CA 1
ATOM 2340 C C . THR B 1 135 ? 8.398 -3.697 17.016 1 98.75 135 THR B C 1
ATOM 2342 O O . THR B 1 135 ? 9.312 -3.428 16.234 1 98.75 135 THR B O 1
ATOM 2345 N N . LEU B 1 136 ? 7.141 -3.854 16.641 1 98.88 136 LEU B N 1
ATOM 2346 C CA . LEU B 1 136 ? 6.754 -3.779 15.242 1 98.88 136 LEU B CA 1
ATOM 2347 C C . LEU B 1 136 ? 7.105 -2.418 14.648 1 98.88 136 LEU B C 1
ATOM 2349 O O . LEU B 1 136 ? 7.734 -2.338 13.594 1 98.88 136 LEU B O 1
ATOM 2353 N N . LEU B 1 137 ? 6.762 -1.36 15.336 1 98.69 137 LEU B N 1
ATOM 2354 C CA . LEU B 1 137 ? 6.957 -0.012 14.82 1 98.69 137 LEU B CA 1
ATOM 2355 C C . LEU B 1 137 ? 8.445 0.333 14.75 1 98.69 137 LEU B C 1
ATOM 2357 O O . LEU B 1 137 ? 8.883 1.032 13.836 1 98.69 137 LEU B O 1
ATOM 2361 N N . ALA B 1 138 ? 9.203 -0.175 15.688 1 98.75 138 ALA B N 1
ATOM 2362 C CA . ALA B 1 138 ? 10.641 0.04 15.648 1 98.75 138 ALA B CA 1
ATOM 2363 C C . ALA B 1 138 ? 11.266 -0.645 14.43 1 98.75 138 ALA B C 1
ATOM 2365 O O . ALA B 1 138 ? 12.086 -0.053 13.734 1 98.75 138 ALA B O 1
ATOM 2366 N N . LEU B 1 139 ? 10.883 -1.863 14.156 1 98.88 139 LEU B N 1
ATOM 2367 C CA . LEU B 1 139 ? 11.414 -2.621 13.031 1 98.88 139 LEU B CA 1
ATOM 2368 C C . LEU B 1 139 ? 10.969 -2.016 11.711 1 98.88 139 LEU B C 1
ATOM 2370 O O . LEU B 1 139 ? 11.758 -1.914 10.766 1 98.88 139 LEU B O 1
ATOM 2374 N N . LEU B 1 140 ? 9.703 -1.567 11.641 1 98.81 140 LEU B N 1
ATOM 2375 C CA . LEU B 1 140 ? 9.203 -0.914 10.438 1 98.81 140 LEU B CA 1
ATOM 2376 C C . LEU B 1 140 ? 9.953 0.382 10.164 1 98.81 140 LEU B C 1
ATOM 2378 O O . LEU B 1 140 ? 10.312 0.667 9.016 1 98.81 140 LEU B O 1
ATOM 2382 N N . THR B 1 141 ? 10.133 1.148 11.227 1 98.69 141 THR B N 1
ATOM 2383 C CA . THR B 1 141 ? 10.867 2.402 11.086 1 98.69 141 THR B CA 1
ATOM 2384 C C . THR B 1 141 ? 12.266 2.152 10.531 1 98.69 141 THR B C 1
ATOM 2386 O O . THR B 1 141 ? 12.711 2.844 9.609 1 98.69 141 THR B O 1
ATOM 2389 N N . GLN B 1 142 ? 12.961 1.183 11.008 1 98.62 142 GLN B N 1
ATOM 2390 C CA . GLN B 1 142 ? 14.289 0.825 10.523 1 98.62 142 GLN B CA 1
ATOM 2391 C C . GLN B 1 142 ? 14.25 0.432 9.055 1 98.62 142 GLN B C 1
ATOM 2393 O O . GLN B 1 142 ? 15.078 0.88 8.266 1 98.62 142 GLN B O 1
ATOM 2398 N N . LEU B 1 143 ? 13.289 -0.346 8.648 1 98.69 143 LEU B N 1
ATOM 2399 C CA . LEU B 1 143 ? 13.172 -0.812 7.27 1 98.69 143 LEU B CA 1
ATOM 2400 C C . LEU B 1 143 ? 12.883 0.349 6.324 1 98.69 143 LEU B C 1
ATOM 2402 O O . LEU B 1 143 ? 13.492 0.458 5.258 1 98.69 143 LEU B O 1
ATOM 2406 N N . VAL B 1 144 ? 11.914 1.202 6.781 1 98.44 144 VAL B N 1
ATOM 2407 C CA . VAL B 1 144 ? 11.539 2.336 5.945 1 98.44 144 VAL B CA 1
ATOM 2408 C C . VAL B 1 144 ? 12.734 3.268 5.762 1 98.44 144 VAL B C 1
ATOM 2410 O O . VAL B 1 144 ? 13.023 3.705 4.645 1 98.44 144 VAL B O 1
ATOM 2413 N N . ASP B 1 145 ? 13.445 3.51 6.82 1 97.81 145 ASP B N 1
ATOM 2414 C CA . ASP B 1 145 ? 14.578 4.422 6.77 1 97.81 145 ASP B CA 1
ATOM 2415 C C . ASP B 1 145 ? 15.695 3.857 5.898 1 97.81 145 ASP B C 1
ATOM 2417 O O . ASP B 1 145 ? 16.219 4.547 5.016 1 97.81 145 ASP B O 1
ATOM 2421 N N . LEU B 1 146 ? 15.992 2.633 6.043 1 98.25 146 LEU B N 1
ATOM 2422 C CA . LEU B 1 146 ? 17.172 2.059 5.41 1 98.25 146 LEU B CA 1
ATOM 2423 C C . LEU B 1 146 ? 16.875 1.64 3.975 1 98.25 146 LEU B C 1
ATOM 2425 O O . LEU B 1 146 ? 17.781 1.441 3.174 1 98.25 146 LEU B O 1
ATOM 2429 N N . ASN B 1 147 ? 15.57 1.529 3.654 1 98.5 147 ASN B N 1
ATOM 2430 C CA . ASN B 1 147 ? 15.195 1.197 2.283 1 98.5 147 ASN B CA 1
ATOM 2431 C C . ASN B 1 147 ? 14.633 2.41 1.546 1 98.5 147 ASN B C 1
ATOM 2433 O O . ASN B 1 147 ? 14.141 2.283 0.426 1 98.5 147 ASN B O 1
ATOM 2437 N N . ASN B 1 148 ? 14.719 3.549 2.121 1 98 148 ASN B N 1
ATOM 2438 C CA . ASN B 1 148 ? 14.086 4.746 1.583 1 98 148 ASN B CA 1
ATOM 2439 C C . ASN B 1 148 ? 14.461 4.973 0.121 1 98 148 ASN B C 1
ATOM 2441 O O . ASN B 1 148 ? 13.602 5.285 -0.704 1 98 148 ASN B O 1
ATOM 2445 N N . GLU B 1 149 ? 15.688 4.719 -0.259 1 97.12 149 GLU B N 1
ATOM 2446 C CA . GLU B 1 149 ? 16.172 5.051 -1.592 1 97.12 149 GLU B CA 1
ATOM 2447 C C . GLU B 1 149 ? 15.672 4.055 -2.631 1 97.12 149 GLU B C 1
ATOM 2449 O O . GLU B 1 149 ? 15.758 4.309 -3.834 1 97.12 149 GLU B O 1
ATOM 2454 N N . ALA B 1 150 ? 15.164 2.951 -2.152 1 96.12 150 ALA B N 1
ATOM 2455 C CA . ALA B 1 150 ? 14.656 1.941 -3.078 1 96.12 150 ALA B CA 1
ATOM 2456 C C . ALA B 1 150 ? 13.258 2.297 -3.566 1 96.12 150 ALA B C 1
ATOM 2458 O O . ALA B 1 150 ? 12.797 1.777 -4.586 1 96.12 150 ALA B O 1
ATOM 2459 N N . SER B 1 151 ? 12.531 3.135 -2.785 1 95.75 151 SER B N 1
ATOM 2460 C CA . SER B 1 151 ? 11.164 3.484 -3.143 1 95.75 151 SER B CA 1
ATOM 2461 C C . SER B 1 151 ? 11.109 4.258 -4.457 1 95.75 151 SER B C 1
ATOM 2463 O O . SER B 1 151 ? 12.086 4.906 -4.836 1 95.75 151 SER B O 1
ATOM 2465 N N . ARG B 1 152 ? 10.008 4.188 -5.148 1 92.25 152 ARG B N 1
ATOM 2466 C CA . ARG B 1 152 ? 9.797 4.949 -6.371 1 92.25 152 ARG B CA 1
ATOM 2467 C C . ARG B 1 152 ? 9.828 6.449 -6.094 1 92.25 152 ARG B C 1
ATOM 2469 O O . ARG B 1 152 ? 10.109 7.246 -6.992 1 92.25 152 ARG B O 1
ATOM 2476 N N . VAL B 1 153 ? 9.484 6.836 -4.875 1 94.25 153 VAL B N 1
ATOM 2477 C CA . VAL B 1 153 ? 9.477 8.227 -4.434 1 94.25 153 VAL B CA 1
ATOM 2478 C C . VAL B 1 153 ? 10.125 8.336 -3.053 1 94.25 153 VAL B C 1
ATOM 2480 O O . VAL B 1 153 ? 9.43 8.43 -2.039 1 94.25 153 VAL B O 1
ATOM 2483 N N . PRO B 1 154 ? 11.422 8.383 -2.994 1 95.81 154 PRO B N 1
ATOM 2484 C CA . PRO B 1 154 ? 12.078 8.453 -1.689 1 95.81 154 PRO B CA 1
ATOM 2485 C C . PRO B 1 154 ? 11.719 9.711 -0.908 1 95.81 154 PRO B C 1
ATOM 2487 O O . PRO B 1 154 ? 11.516 10.773 -1.502 1 95.81 154 PRO B O 1
ATOM 2490 N N . LEU B 1 155 ? 11.602 9.602 0.362 1 94.94 155 LEU B N 1
ATOM 2491 C CA . LEU B 1 155 ? 11.406 10.75 1.236 1 94.94 155 LEU B CA 1
ATOM 2492 C C . LEU B 1 155 ? 12.625 11.664 1.219 1 94.94 155 LEU B C 1
ATOM 2494 O O . LEU B 1 155 ? 13.75 11.211 1.421 1 94.94 155 LEU B O 1
ATOM 2498 N N . ARG B 1 156 ? 12.398 12.945 0.889 1 91.81 156 ARG B N 1
ATOM 2499 C CA . ARG B 1 156 ? 13.445 13.961 0.886 1 91.81 156 ARG B CA 1
ATOM 2500 C C . ARG B 1 156 ? 13.016 15.195 1.676 1 91.81 156 ARG B C 1
ATOM 2502 O O . ARG B 1 156 ? 13.18 16.328 1.209 1 91.81 156 ARG B O 1
ATOM 2509 N N . ALA B 1 157 ? 12.477 14.961 2.783 1 88.62 157 ALA B N 1
ATOM 2510 C CA . ALA B 1 157 ? 11.883 16.047 3.559 1 88.62 157 ALA B CA 1
ATOM 2511 C C . ALA B 1 157 ? 12.938 17.062 3.971 1 88.62 157 ALA B C 1
ATOM 2513 O O . ALA B 1 157 ? 12.734 18.281 3.818 1 88.62 157 ALA B O 1
ATOM 2514 N N . GLU B 1 158 ? 14.008 16.656 4.414 1 86.06 158 GLU B N 1
ATOM 2515 C CA . GLU B 1 158 ? 15.055 17.562 4.879 1 86.06 158 GLU B CA 1
ATOM 2516 C C . GLU B 1 158 ? 15.602 18.406 3.734 1 86.06 158 GLU B C 1
ATOM 2518 O O . GLU B 1 158 ? 15.789 19.609 3.881 1 86.06 158 GLU B O 1
ATOM 2523 N N . ASP B 1 159 ? 15.766 17.812 2.598 1 82.69 159 ASP B N 1
ATOM 2524 C CA . ASP B 1 159 ? 16.281 18.516 1.421 1 82.69 159 ASP B CA 1
ATOM 2525 C C . ASP B 1 159 ? 15.266 19.531 0.913 1 82.69 159 ASP B C 1
ATOM 2527 O O . ASP B 1 159 ? 15.641 20.656 0.547 1 82.69 159 ASP B O 1
ATOM 2531 N N . ALA B 1 160 ? 14.047 19.141 1.011 1 82.75 160 ALA B N 1
ATOM 2532 C CA . ALA B 1 160 ? 12.969 19.969 0.471 1 82.75 160 ALA B CA 1
ATOM 2533 C C . ALA B 1 160 ? 12.742 21.203 1.334 1 82.75 160 ALA B C 1
ATOM 2535 O O . ALA B 1 160 ? 12.469 22.297 0.815 1 82.75 160 ALA B O 1
ATOM 2536 N N . LEU B 1 161 ? 12.961 21.047 2.6 1 81.69 161 LEU B N 1
ATOM 2537 C CA . LEU B 1 161 ? 12.609 22.109 3.527 1 81.69 161 LEU B CA 1
ATOM 2538 C C . LEU B 1 161 ? 13.781 23.062 3.725 1 81.69 161 LEU B C 1
ATOM 2540 O O . LEU B 1 161 ? 13.594 24.219 4.129 1 81.69 161 LEU B O 1
ATOM 2544 N N . GLU B 1 162 ? 14.977 22.609 3.646 1 75.38 162 GLU B N 1
ATOM 2545 C CA . GLU B 1 162 ? 16.141 23.484 3.74 1 75.38 162 GLU B CA 1
ATOM 2546 C C . GLU B 1 162 ? 16.031 24.656 2.756 1 75.38 162 GLU B C 1
ATOM 2548 O O . GLU B 1 162 ? 16.422 25.781 3.074 1 75.38 162 GLU B O 1
ATOM 2553 N N . HIS B 1 163 ? 15.43 24.484 1.653 1 62.59 163 HIS B N 1
ATOM 2554 C CA . HIS B 1 163 ? 15.352 25.547 0.65 1 62.59 163 HIS B CA 1
ATOM 2555 C C . HIS B 1 163 ? 14.234 26.531 0.969 1 62.59 163 HIS B C 1
ATOM 2557 O O . HIS B 1 163 ? 14.258 27.672 0.508 1 62.59 163 HIS B O 1
ATOM 2563 N N . LEU B 1 164 ? 13.211 26.078 1.7 1 63.78 164 LEU B N 1
ATOM 2564 C CA . LEU B 1 164 ? 12.133 26.969 2.115 1 63.78 164 LEU B CA 1
ATOM 2565 C C . LEU B 1 164 ? 12.648 28.016 3.102 1 63.78 164 LEU B C 1
ATOM 2567 O O . LEU B 1 164 ? 12.148 29.141 3.131 1 63.78 164 LEU B O 1
ATOM 2571 N N . GLY B 1 165 ? 13.492 27.625 4.059 1 55.47 165 GLY B N 1
ATOM 2572 C CA . GLY B 1 165 ? 14.078 28.562 4.996 1 55.47 165 GLY B CA 1
ATOM 2573 C C . GLY B 1 165 ? 14.906 29.641 4.324 1 55.47 165 GLY B C 1
ATOM 2574 O O . GLY B 1 165 ? 15.125 30.703 4.898 1 55.47 165 GLY B O 1
ATOM 2575 N N . ARG B 1 166 ? 15.594 29.406 3.213 1 48.69 166 ARG B N 1
ATOM 2576 C CA . ARG B 1 166 ? 16.453 30.438 2.625 1 48.69 166 ARG B CA 1
ATOM 2577 C C . ARG B 1 166 ? 15.625 31.516 1.945 1 48.69 166 ARG B C 1
ATOM 2579 O O . ARG B 1 166 ? 16.156 32.562 1.577 1 48.69 166 ARG B O 1
ATOM 2586 N N . SER B 1 167 ? 14.43 31.188 1.608 1 40.62 167 SER B N 1
ATOM 2587 C CA . SER B 1 167 ? 13.672 32.25 0.943 1 40.62 167 SER B CA 1
ATOM 2588 C C . SER B 1 167 ? 13.055 33.188 1.955 1 40.62 167 SER B C 1
ATOM 2590 O O . SER B 1 167 ? 12.359 34.156 1.577 1 40.62 167 SER B O 1
ATOM 2592 N N . THR B 1 168 ? 12.984 32.781 3.297 1 34.75 168 THR B N 1
ATOM 2593 C CA . THR B 1 168 ? 12.578 33.906 4.145 1 34.75 168 THR B CA 1
ATOM 2594 C C . THR B 1 168 ? 13.727 34.906 4.336 1 34.75 168 THR B C 1
ATOM 2596 O O . THR B 1 168 ? 14.891 34.5 4.422 1 34.75 168 THR B O 1
#

Nearest PDB structures (foldseek):
  2nnn-assembly3_F  TM=9.500E-01  e=4.182E-10  Pseudomonas aeruginosa
  6pcp-assembly2_C  TM=9.032E-01  e=1.755E-09  Bordetella pertussis
  4zzl-assembly1_B  TM=8.734E-01  e=3.387E-09  Pseudomonas aeruginosa
  7kfq-assembly1_A  TM=7.269E-01  e=2.583E-08  Variovorax paradoxus
  5x80-assembly1_B  TM=7.702E-01  e=1.551E-07  Mycobacterium tuberculosis H37Rv

Solvent-accessible surface area (backbone atoms only — not comparable to full-atom values): 18027 Å² total; per-residue (Å²): 121,88,80,70,71,76,72,47,66,66,60,49,67,68,30,61,55,47,46,30,46,51,41,29,44,26,40,52,32,37,39,41,63,52,32,50,91,70,75,52,52,71,67,52,48,51,48,50,44,48,28,66,69,36,68,52,43,32,65,71,40,45,22,24,58,71,37,44,54,58,72,62,46,52,55,44,52,52,52,37,38,72,71,47,26,34,46,74,42,62,34,89,91,43,65,88,42,47,22,30,34,61,31,75,59,27,51,50,50,58,63,67,42,46,67,32,52,51,48,25,47,47,58,66,47,58,87,47,54,72,69,54,45,54,52,45,53,52,54,46,50,51,41,44,64,76,39,30,80,56,22,88,43,41,70,35,44,69,67,40,48,58,56,56,62,68,74,103,122,89,80,72,71,76,73,47,67,66,60,50,68,68,32,61,55,45,46,30,45,51,41,29,44,27,39,52,33,38,40,41,63,53,33,50,94,68,75,53,52,72,66,50,49,51,48,51,43,48,28,66,68,36,69,53,43,33,66,71,40,46,22,23,58,69,38,44,55,57,74,62,46,51,56,46,51,52,51,38,36,74,70,48,26,34,47,75,41,64,34,89,90,42,64,88,42,48,22,30,34,62,32,74,59,27,52,48,51,58,62,66,44,44,66,30,53,52,48,25,48,48,60,66,48,58,88,47,54,72,70,53,45,52,52,46,52,52,53,47,49,52,41,45,63,76,38,29,83,55,22,87,43,41,70,35,43,68,70,41,47,58,58,57,62,68,73,100

Foldseek 3Di:
DPPPDDDDVVNVCPDPVNVVVVLVVLLQVLLCVLQVVLPDGPLLLLLLVVCVVQFFAWLVLSCQASQHDSVVVVVSLVVCVVVVQKDWAADPVGRVTTTIHGDPVVVVSSVVRVVSNVVSVCVSCVVDDPVVVVVVVVVVVVCCVVCQVVDPGRRDNVVSVVVSVVVD/DPCPDDDDVVNVCPDPVNVVVVLVVLLQVLLCVLQVVLPDGPLLLLLLVVCVVQFFAWLVLSCQASQHDSVVVVVSLVVCVVVVQKDWAADPVGRVTTTIHGDPVVVVSNVVRVVSNVVSVCVSCVVDDPVVVVVVVVVVVVCCVVCQVVDPGRRDNVVSVVVSVVVD

Sequence (336 aa):
MPNSKPVTMDAVYTAPGYLFRRMQQIAVALFIEECKAFDLTPVQYAALIAISTHPGIDATRLSAVIAFDRSTLGNVIERLQAKAFIVRKPAPEDKRVKLLYLTKAGAAVLDQIMPSVDKAQARMLQPLKPADRKTLLALLTQLVDLNNEASRVPLRAEDALEHLGRSTMPNSKPVTMDAVYTAPGYLFRRMQQIAVALFIEECKAFDLTPVQYAALIAISTHPGIDATRLSAVIAFDRSTLGNVIERLQAKAFIVRKPAPEDKRVKLLYLTK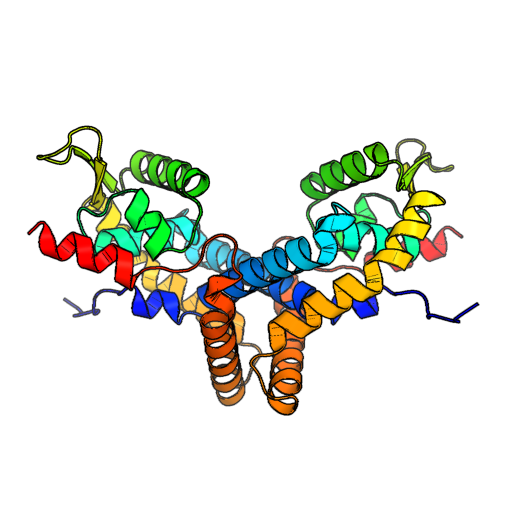AGAAVLDQIMPSVDKAQARMLQPLKPADRKTLLALLTQLVDLNNEASRVPLRAEDALEHLGRST

pLDDT: mean 93.29, std 12.28, range [34.75, 98.88]